Protein AF-A0A7J8GLW0-F1 (afdb_monomer)

pLDDT: mean 81.18, std 23.5, range [26.77, 98.81]

Secondary structure (DSSP, 8-state):
---PPPP---PPP-----HHHHHHHHHHHHHHHHHHHHIIIII-SPP-S--TTPPPTTEE--TT-SS-EEPBPHHHHHHTEEEEEEEEE-SSEEEEEEEETTEEEEEEEES-GGGHHHHHHHHHHHHHT-STTBPPEEEEETTTTEEEEE--TT-BGGGHHHHHHSGGGGGG-SHHHHHHHHHHHHHHHHHHHTBTTBEE-----SSHHHHHHTEEE-TTS-EEE---S--PEEBTTTTB-----SSPB-SSSS-GGGBTT--SS----PPPPPP-------------------------PPP-

Organism: Molossus molossus (NCBI:txid27622)

Sequence (304 aa):
MEKKPLDGRKGPPRREVPPVVGLLLAMALMNALLYLCLDRLFISTPRSSLDPRHCPYGYFRVGQMNNCSAWLSCEELRTDVRPLKRVGEGAVKRVFLSEWKERKVALSRLTSLEMKEDFLHGLQMLKSLQGKHVVTLLGFCEEDNTILTEYHPLGSLSNLEETFNLSKYQNVNTWQQRLQLAMDYVGIINYLHHSPLGTLVMCDSSDLPKTLSQYLLTSNFSIVVNDLDALPLVNHSSGMFVKCGHRELHGDFVAPEQLWPYGKGHIEWLPPARPNQGQGQTATETRALSGNRTRVSLDYRPTL

Nearest PDB structures (foldseek):
  5gz8-assembly1_A  TM=9.709E-01  e=5.671E-31  Mus musculus
  5gza-assembly1_A  TM=9.571E-01  e=1.640E-28  Danio rerio
  5jgd-assembly1_A  TM=8.561E-01  e=3.056E-09  Homo sapiens
  4l53-assembly1_A  TM=8.685E-01  e=4.893E-08  Homo sapiens
  5jgb-assembly1_A  TM=8.597E-01  e=1.009E-07  Homo sapiens

Solvent-accessible surface area (backbone atoms only — not comparable to full-atom values): 18716 Å² total; per-residue (Å²): 133,87,80,87,84,82,85,80,82,79,72,80,81,81,80,78,74,57,70,66,59,57,52,52,49,50,52,52,49,51,50,50,50,48,52,51,49,48,40,62,74,64,62,67,58,88,80,81,69,87,60,89,82,66,52,60,92,70,34,27,69,64,90,93,50,91,60,66,41,66,47,38,45,54,66,51,51,69,74,53,45,46,79,73,46,80,77,49,75,58,86,44,36,38,30,21,40,21,35,42,92,93,35,68,26,29,39,34,31,63,62,47,81,88,37,43,65,42,48,52,45,16,51,52,45,52,66,74,53,63,50,92,43,30,55,54,59,44,26,47,23,80,92,77,39,34,40,32,29,66,51,46,89,62,34,39,43,68,41,48,67,65,50,36,67,36,80,93,34,43,89,60,62,40,72,66,50,55,50,49,38,53,49,36,50,53,49,35,54,55,43,37,48,65,29,98,90,40,29,36,45,83,46,69,43,68,41,70,70,51,38,29,58,31,25,32,28,38,92,83,70,44,48,26,42,66,66,44,47,48,54,57,66,45,36,78,92,78,70,40,74,82,74,68,72,95,63,86,45,74,76,87,73,42,61,75,80,64,30,68,88,54,72,101,62,95,72,84,79,77,72,82,82,71,83,81,78,87,74,91,80,84,90,80,90,78,83,89,81,90,76,88,82,80,85,78,84,81,86,81,79,85,81,131

InterPro domains:
  IPR001245 Serine-threonine/tyrosine-protein kinase, catalytic domain [PF07714] (85-193)
  IPR011009 Protein kinase-like domain superfamily [SSF56112] (68-195)
  IPR039318 Protein O-mannose kinase [PTHR22618] (12-266)

Structure (mmCIF, N/CA/C/O backbone):
data_AF-A0A7J8GLW0-F1
#
_entry.id   AF-A0A7J8GLW0-F1
#
loop_
_atom_site.group_PDB
_atom_site.id
_atom_site.type_symbol
_atom_site.label_atom_id
_atom_site.label_alt_id
_atom_site.label_comp_id
_atom_site.label_asym_id
_atom_site.label_entity_id
_atom_site.label_seq_id
_atom_site.pdbx_PDB_ins_code
_atom_site.Cartn_x
_atom_site.Cartn_y
_atom_site.Cartn_z
_atom_site.occupancy
_atom_site.B_iso_or_equiv
_atom_site.auth_seq_id
_atom_site.auth_comp_id
_atom_site.auth_asym_id
_atom_site.auth_atom_id
_atom_site.pdbx_PDB_model_num
ATOM 1 N N . MET A 1 1 ? 87.593 -38.737 -36.905 1.00 40.97 1 MET A N 1
ATOM 2 C CA . MET A 1 1 ? 87.176 -37.632 -36.014 1.00 40.97 1 MET A CA 1
ATOM 3 C C . MET A 1 1 ? 86.143 -36.818 -36.772 1.00 40.97 1 MET A C 1
ATOM 5 O O . MET A 1 1 ? 86.440 -36.398 -37.877 1.00 40.97 1 MET A O 1
ATOM 9 N N . GLU A 1 2 ? 84.861 -36.954 -36.418 1.00 46.50 2 GLU A N 1
ATOM 10 C CA . GLU A 1 2 ? 84.137 -36.044 -35.492 1.00 46.50 2 GLU A CA 1
ATOM 11 C C . GLU A 1 2 ? 83.867 -34.680 -36.153 1.00 46.50 2 GLU A C 1
ATOM 13 O O . GLU A 1 2 ? 84.790 -34.079 -36.673 1.00 46.50 2 GLU A O 1
ATOM 18 N N . LYS A 1 3 ? 82.663 -34.098 -36.189 1.00 43.53 3 LYS A N 1
ATOM 19 C CA . LYS A 1 3 ? 81.414 -34.265 -35.423 1.00 43.53 3 LYS A CA 1
ATOM 20 C C . LYS A 1 3 ? 80.250 -33.721 -36.279 1.00 43.53 3 LYS A C 1
ATOM 22 O O . LYS A 1 3 ? 80.407 -32.704 -36.946 1.00 43.53 3 LYS A O 1
ATOM 27 N N . LYS A 1 4 ? 79.074 -34.361 -36.219 1.00 53.09 4 LYS A N 1
ATOM 28 C CA . LYS A 1 4 ? 77.787 -33.789 -36.675 1.00 53.09 4 LYS A CA 1
ATOM 29 C C . LYS A 1 4 ? 77.352 -32.651 -35.734 1.00 53.09 4 LYS A C 1
ATOM 31 O O . LYS A 1 4 ? 77.439 -32.860 -34.524 1.00 53.09 4 LYS A O 1
ATOM 36 N N . PRO A 1 5 ? 76.769 -31.540 -36.222 1.00 52.84 5 PRO A N 1
ATOM 37 C CA . PRO A 1 5 ? 75.928 -30.679 -35.401 1.00 52.84 5 PRO A CA 1
ATOM 38 C C . PRO A 1 5 ? 74.466 -31.145 -35.444 1.00 52.84 5 PRO A C 1
ATOM 40 O O . PRO A 1 5 ? 73.960 -31.574 -36.481 1.00 52.84 5 PRO A O 1
ATOM 43 N N . LEU A 1 6 ? 73.829 -31.080 -34.275 1.00 51.72 6 LEU A N 1
ATOM 44 C CA . LEU A 1 6 ? 72.456 -31.480 -33.995 1.00 51.72 6 LEU A CA 1
ATOM 45 C C . LEU A 1 6 ? 71.421 -30.637 -34.750 1.00 51.72 6 LEU A C 1
ATOM 47 O O . LEU A 1 6 ? 71.508 -29.413 -34.813 1.00 51.72 6 LEU A O 1
ATOM 51 N N . ASP A 1 7 ? 70.395 -31.342 -35.213 1.00 48.66 7 ASP A N 1
ATOM 52 C CA . ASP A 1 7 ? 69.157 -30.821 -35.772 1.00 48.66 7 ASP A CA 1
ATOM 53 C C . ASP A 1 7 ? 68.334 -30.103 -34.683 1.00 48.66 7 ASP A C 1
ATOM 55 O O . ASP A 1 7 ? 67.931 -30.690 -33.673 1.00 48.66 7 ASP A O 1
ATOM 59 N N . GLY A 1 8 ? 68.142 -28.795 -34.859 1.00 47.19 8 GLY A N 1
ATOM 60 C CA . GLY A 1 8 ? 67.400 -27.931 -33.950 1.00 47.19 8 GLY A CA 1
ATOM 61 C C . GLY A 1 8 ? 65.900 -28.034 -34.204 1.00 47.19 8 GLY A C 1
ATOM 62 O O . GLY A 1 8 ? 65.360 -27.376 -35.091 1.00 47.19 8 GLY A O 1
ATOM 63 N N . ARG A 1 9 ? 65.211 -28.832 -33.385 1.00 51.59 9 ARG A N 1
ATOM 64 C CA . ARG A 1 9 ? 63.750 -28.986 -33.377 1.00 51.59 9 ARG A CA 1
ATOM 65 C C . ARG A 1 9 ? 63.072 -27.637 -33.063 1.00 51.59 9 ARG A C 1
ATOM 67 O O . ARG A 1 9 ? 62.925 -27.270 -31.899 1.00 51.59 9 ARG A O 1
ATOM 74 N N . LYS A 1 10 ? 62.650 -26.885 -34.087 1.00 54.34 10 LYS A N 1
ATOM 75 C CA . LYS A 1 10 ? 61.767 -25.716 -33.918 1.00 54.34 10 LYS A CA 1
ATOM 76 C C . LYS A 1 10 ? 60.388 -26.206 -33.466 1.00 54.34 10 LYS A C 1
ATOM 78 O O . LYS A 1 10 ? 59.703 -26.908 -34.206 1.00 54.34 10 LYS A O 1
ATOM 83 N N . GLY A 1 11 ? 60.010 -25.867 -32.233 1.00 61.41 11 GLY A N 1
ATOM 84 C CA . GLY A 1 11 ? 58.660 -26.086 -31.711 1.00 61.41 11 GLY A CA 1
ATOM 85 C C . GLY A 1 11 ? 57.599 -25.318 -32.516 1.00 61.41 11 GLY A C 1
ATOM 86 O O . GLY A 1 11 ? 57.944 -24.397 -33.261 1.00 61.41 11 GLY A O 1
ATOM 87 N N . PRO A 1 12 ? 56.313 -25.694 -32.397 1.00 56.38 12 PRO A N 1
ATOM 88 C CA . PRO A 1 12 ? 55.241 -25.097 -33.187 1.00 56.38 12 PRO A CA 1
ATOM 89 C C . PRO A 1 12 ? 55.100 -23.594 -32.884 1.00 56.38 12 PRO A C 1
ATOM 91 O O . PRO A 1 12 ? 55.378 -23.168 -31.758 1.00 56.38 12 PRO A O 1
ATOM 94 N N . PRO A 1 13 ? 54.671 -22.778 -33.865 1.00 56.28 13 PRO A N 1
ATOM 95 C CA . PRO A 1 13 ? 54.566 -21.336 -33.692 1.00 56.28 13 PRO A CA 1
ATOM 96 C C . PRO A 1 13 ? 53.557 -21.015 -32.585 1.00 56.28 13 PRO A C 1
ATOM 98 O O . PRO A 1 13 ? 52.415 -21.481 -32.613 1.00 56.28 13 PRO A O 1
ATOM 101 N N . ARG A 1 14 ? 53.981 -20.213 -31.598 1.00 60.31 14 ARG A N 1
ATOM 102 C CA . ARG A 1 14 ? 53.080 -19.636 -30.594 1.00 60.31 14 ARG A CA 1
ATOM 103 C C . ARG A 1 14 ? 52.036 -18.807 -31.338 1.00 60.31 14 ARG A C 1
ATOM 105 O O . ARG A 1 14 ? 52.361 -17.797 -31.950 1.00 60.31 14 ARG A O 1
ATOM 112 N N . ARG A 1 15 ? 50.786 -19.262 -31.305 1.00 62.94 15 ARG A N 1
ATOM 113 C CA . ARG A 1 15 ? 49.636 -18.516 -31.815 1.00 62.94 15 ARG A CA 1
ATOM 114 C C . ARG A 1 15 ? 49.430 -17.330 -30.872 1.00 62.94 15 ARG A C 1
ATOM 116 O O . ARG A 1 15 ? 48.889 -17.500 -29.783 1.00 62.94 15 ARG A O 1
ATOM 123 N N . GLU A 1 16 ? 49.955 -16.166 -31.238 1.00 68.56 16 GLU A N 1
ATOM 124 C CA . GLU A 1 16 ? 49.753 -14.946 -30.460 1.00 68.56 16 GLU A CA 1
ATOM 125 C C . GLU A 1 16 ? 48.282 -14.549 -30.562 1.00 68.56 16 GLU A C 1
ATOM 127 O O . GLU A 1 16 ? 47.755 -14.269 -31.639 1.00 68.56 16 GLU A O 1
ATOM 132 N N . VAL A 1 17 ? 47.588 -14.625 -29.431 1.00 71.56 17 VAL A N 1
ATOM 133 C CA . VAL A 1 17 ? 46.197 -14.198 -29.329 1.00 71.56 17 VAL A CA 1
ATOM 134 C C . VAL A 1 17 ? 46.186 -12.673 -29.453 1.00 71.56 17 VAL A C 1
ATOM 136 O O . VAL A 1 17 ? 46.919 -12.017 -28.711 1.00 71.56 17 VAL A O 1
ATOM 139 N N . PRO A 1 18 ? 45.378 -12.089 -30.357 1.00 81.31 18 PRO A N 1
ATOM 140 C CA . PRO A 1 18 ? 45.299 -10.643 -30.488 1.00 81.31 18 PRO A CA 1
ATOM 141 C C . PRO A 1 18 ? 44.971 -9.994 -29.132 1.00 81.31 18 PRO A C 1
ATOM 143 O O . PRO A 1 18 ? 44.056 -10.470 -28.453 1.00 81.31 18 PRO A O 1
ATOM 146 N N . PRO A 1 19 ? 45.643 -8.894 -28.741 1.00 80.94 19 PRO A N 1
ATOM 147 C CA . PRO A 1 19 ? 45.440 -8.241 -27.441 1.00 80.94 19 PRO A CA 1
ATOM 148 C C . PRO A 1 19 ? 43.970 -7.911 -27.137 1.00 80.94 19 PRO A C 1
ATOM 150 O O . PRO A 1 19 ? 43.521 -8.009 -25.997 1.00 80.94 19 PRO A O 1
ATOM 153 N N . VAL A 1 20 ? 43.197 -7.599 -28.182 1.00 86.81 20 VAL A N 1
ATOM 154 C CA . VAL A 1 20 ? 41.756 -7.313 -28.110 1.00 86.81 20 VAL A CA 1
ATOM 155 C C . VAL A 1 20 ? 40.951 -8.513 -27.602 1.00 86.81 20 VAL A C 1
ATOM 157 O O . VAL A 1 20 ? 40.032 -8.340 -26.808 1.00 86.81 20 VAL A O 1
ATOM 160 N N . VAL A 1 21 ? 41.306 -9.738 -28.000 1.00 87.06 21 VAL A N 1
ATOM 161 C CA . VAL A 1 21 ? 40.603 -10.957 -27.568 1.00 87.06 21 VAL A CA 1
ATOM 162 C C . VAL A 1 21 ? 40.826 -11.205 -26.076 1.00 87.06 21 VAL A C 1
ATOM 164 O O . VAL A 1 21 ? 39.885 -11.562 -25.372 1.00 87.06 21 VAL A O 1
ATOM 167 N N . GLY A 1 22 ? 42.039 -10.946 -25.574 1.00 86.19 22 GLY A N 1
ATOM 168 C CA . GLY A 1 22 ? 42.331 -11.007 -24.139 1.00 86.19 22 GLY A CA 1
ATOM 169 C C . GLY A 1 22 ? 41.532 -9.980 -23.332 1.00 86.19 22 GLY A C 1
ATOM 170 O O . GLY A 1 22 ? 41.008 -10.304 -22.269 1.00 86.19 22 GLY A O 1
ATOM 171 N N . LEU A 1 23 ? 41.376 -8.765 -23.865 1.00 89.94 23 LEU A N 1
ATOM 172 C CA . LEU A 1 23 ? 40.640 -7.679 -23.213 1.00 89.94 23 LEU A CA 1
ATOM 173 C C . LEU A 1 23 ? 39.124 -7.946 -23.177 1.00 89.94 23 LEU A C 1
ATOM 175 O O . LEU A 1 23 ? 38.486 -7.745 -22.145 1.00 89.94 23 LEU A O 1
ATOM 179 N N . LEU A 1 24 ? 38.560 -8.480 -24.265 1.00 92.19 24 LEU A N 1
ATOM 180 C CA . LEU A 1 24 ? 37.162 -8.925 -24.323 1.00 92.19 24 LEU A CA 1
ATOM 181 C C . LEU A 1 24 ? 36.890 -10.089 -23.359 1.00 92.19 24 LEU A C 1
ATOM 183 O O . LEU A 1 24 ? 35.885 -10.070 -22.653 1.00 92.19 24 LEU A O 1
ATOM 187 N N . LEU A 1 25 ? 37.797 -11.069 -23.281 1.00 92.88 25 LEU A N 1
ATOM 188 C CA . LEU A 1 25 ? 37.711 -12.170 -22.314 1.00 92.88 25 LEU A CA 1
ATOM 189 C C . LEU A 1 25 ? 37.772 -11.665 -20.872 1.00 92.88 25 LEU A C 1
ATOM 191 O O . LEU A 1 25 ? 36.969 -12.094 -20.050 1.00 92.88 25 LEU A O 1
ATOM 195 N N . ALA A 1 26 ? 38.673 -10.730 -20.565 1.00 92.62 26 ALA A N 1
ATOM 196 C CA . ALA A 1 26 ? 38.760 -10.129 -19.239 1.00 92.62 26 ALA A CA 1
ATOM 197 C C . ALA A 1 26 ? 37.467 -9.385 -18.869 1.00 92.62 26 ALA A C 1
ATOM 199 O O . ALA A 1 26 ? 36.948 -9.585 -17.774 1.00 92.62 26 ALA A O 1
ATOM 200 N N . MET A 1 27 ? 36.893 -8.596 -19.785 1.00 93.38 27 MET A N 1
ATOM 201 C CA . MET A 1 27 ? 35.597 -7.941 -19.557 1.00 93.38 27 MET A CA 1
ATOM 202 C C . MET A 1 27 ? 34.461 -8.950 -19.372 1.00 93.38 27 MET A C 1
ATOM 204 O O . MET A 1 27 ? 33.645 -8.785 -18.469 1.00 93.38 27 MET A O 1
ATOM 208 N N . ALA A 1 28 ? 34.414 -10.015 -20.175 1.00 94.25 28 ALA A N 1
ATOM 209 C CA . ALA A 1 28 ? 33.413 -11.068 -20.034 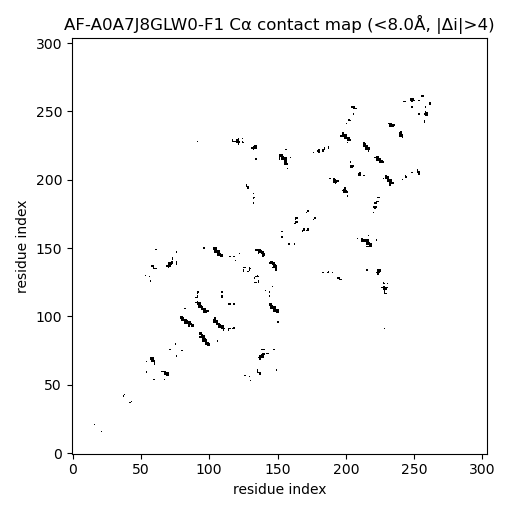1.00 94.25 28 ALA A CA 1
ATOM 210 C C . ALA A 1 28 ? 33.538 -11.801 -18.689 1.00 94.25 28 ALA A C 1
ATOM 212 O O . ALA A 1 28 ? 32.528 -12.047 -18.036 1.00 94.25 28 ALA A O 1
ATOM 213 N N . LEU A 1 29 ? 34.763 -12.093 -18.240 1.00 94.94 29 LEU A N 1
ATOM 214 C CA . LEU A 1 29 ? 35.028 -12.720 -16.943 1.00 94.94 29 LEU A CA 1
ATOM 215 C C . LEU A 1 29 ? 34.686 -11.793 -15.777 1.00 94.94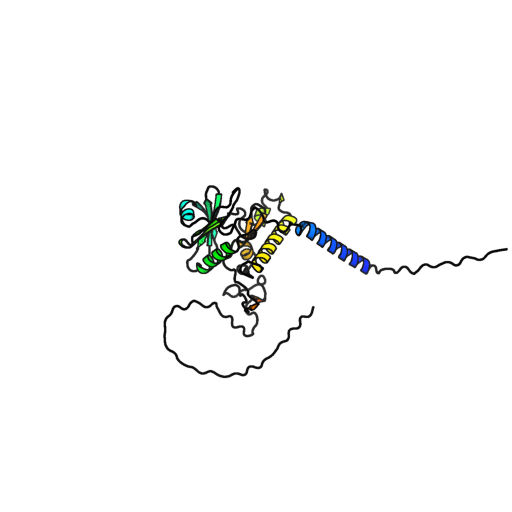 29 LEU A C 1
ATOM 217 O O . LEU A 1 29 ? 34.094 -12.251 -14.807 1.00 94.94 29 LEU A O 1
ATOM 221 N N . MET A 1 30 ? 35.002 -10.500 -15.875 1.00 93.81 30 MET A N 1
ATOM 222 C CA . MET A 1 30 ? 34.620 -9.509 -14.867 1.00 93.81 30 MET A CA 1
ATOM 223 C C . MET A 1 30 ? 33.103 -9.341 -14.790 1.00 93.81 30 MET A C 1
ATOM 225 O O . MET A 1 30 ? 32.562 -9.305 -13.691 1.00 93.81 30 MET A O 1
ATOM 229 N N . ASN A 1 31 ? 32.405 -9.317 -15.929 1.00 88.69 31 ASN A N 1
ATOM 230 C CA . ASN A 1 31 ? 30.944 -9.316 -15.959 1.00 88.69 31 ASN A CA 1
ATOM 231 C C . ASN A 1 31 ? 30.373 -10.616 -15.388 1.00 88.69 31 ASN A C 1
ATOM 233 O O . ASN A 1 31 ? 29.460 -10.557 -14.578 1.00 88.69 31 ASN A O 1
ATOM 237 N N . ALA A 1 32 ? 30.918 -11.783 -15.737 1.00 92.31 32 ALA A N 1
ATOM 238 C CA . ALA A 1 32 ? 30.477 -13.063 -15.185 1.00 92.31 32 ALA A CA 1
ATOM 239 C C . ALA A 1 32 ? 30.710 -13.143 -13.668 1.00 92.31 32 ALA A C 1
ATOM 241 O O . ALA A 1 32 ? 29.826 -13.575 -12.938 1.00 92.31 32 ALA A O 1
ATOM 242 N N . LEU A 1 33 ? 31.862 -12.679 -13.178 1.00 91.12 33 LEU A N 1
ATOM 243 C CA . LEU A 1 33 ? 32.152 -12.562 -11.749 1.00 91.12 33 LEU A CA 1
ATOM 244 C C . LEU A 1 33 ? 31.210 -11.573 -11.069 1.00 91.12 33 LEU A C 1
ATOM 246 O O . LEU A 1 33 ? 30.718 -11.872 -9.988 1.00 91.12 33 LEU A O 1
ATOM 250 N N . LEU A 1 34 ? 30.917 -10.435 -11.702 1.00 87.00 34 LEU A N 1
ATOM 251 C CA . LEU A 1 34 ? 29.926 -9.488 -11.210 1.00 87.00 34 LEU A CA 1
ATOM 252 C C . LEU A 1 34 ? 28.551 -10.156 -11.128 1.00 87.00 34 LEU A C 1
ATOM 254 O O . LEU A 1 34 ? 27.957 -10.126 -10.062 1.00 87.00 34 LEU A O 1
ATOM 258 N N . TYR A 1 35 ? 28.083 -10.834 -12.178 1.00 84.06 35 TYR A N 1
ATOM 259 C CA . TYR A 1 35 ? 26.823 -11.583 -12.168 1.00 84.06 35 TYR A CA 1
ATOM 260 C C . TYR A 1 35 ? 26.793 -12.654 -11.081 1.00 84.06 35 TYR A C 1
ATOM 262 O O . TYR A 1 35 ? 25.801 -12.751 -10.375 1.00 84.06 35 TYR A O 1
ATOM 270 N N . LEU A 1 36 ? 27.869 -13.421 -10.899 1.00 82.94 36 LEU A N 1
ATOM 271 C CA . LEU A 1 36 ? 27.956 -14.445 -9.857 1.00 82.94 36 LEU A CA 1
ATOM 272 C C . LEU A 1 36 ? 27.997 -13.838 -8.451 1.00 82.94 36 LEU A C 1
ATOM 274 O O . LEU A 1 36 ? 27.384 -14.382 -7.539 1.00 82.94 36 LEU A O 1
ATOM 278 N N . CYS A 1 37 ? 28.684 -12.711 -8.260 1.00 80.88 37 CYS A N 1
ATOM 279 C CA . CYS A 1 37 ? 28.667 -11.964 -7.005 1.00 80.88 37 CYS A CA 1
ATOM 280 C C . CYS A 1 37 ? 27.277 -11.394 -6.731 1.00 80.88 37 CYS A C 1
ATOM 282 O O . CYS A 1 37 ? 26.795 -11.506 -5.610 1.00 80.88 37 CYS A O 1
ATOM 284 N N . LEU A 1 38 ? 26.618 -10.828 -7.744 1.00 75.31 38 LEU A N 1
ATOM 285 C CA . LEU A 1 38 ? 25.255 -10.332 -7.625 1.00 75.31 38 LEU A CA 1
ATOM 286 C C . LEU A 1 38 ? 24.285 -11.489 -7.312 1.00 75.31 38 LEU A C 1
ATOM 288 O O . LEU A 1 38 ? 23.480 -11.388 -6.398 1.00 75.31 38 LEU A O 1
ATOM 292 N N . ASP A 1 39 ? 24.405 -12.629 -7.984 1.00 70.50 39 ASP A N 1
ATOM 293 C CA . ASP A 1 39 ? 23.580 -13.821 -7.760 1.00 70.50 39 ASP A CA 1
ATOM 294 C C . ASP A 1 39 ? 23.794 -14.425 -6.357 1.00 70.50 39 ASP A C 1
ATOM 296 O O . ASP A 1 39 ? 22.845 -14.710 -5.623 1.00 70.50 39 ASP A O 1
ATOM 300 N N . ARG A 1 40 ? 25.048 -14.532 -5.905 1.00 69.12 40 ARG A N 1
ATOM 301 C CA . ARG A 1 40 ? 25.388 -15.052 -4.571 1.00 69.12 40 ARG A CA 1
ATOM 302 C C . ARG A 1 40 ? 25.030 -14.099 -3.434 1.00 69.12 40 ARG A C 1
ATOM 304 O O . ARG A 1 40 ? 24.646 -14.577 -2.371 1.00 69.12 40 ARG A O 1
ATOM 311 N N . LEU A 1 41 ? 25.166 -12.788 -3.631 1.00 63.47 41 LEU A N 1
ATOM 312 C CA . LEU A 1 41 ? 24.839 -11.787 -2.612 1.00 63.47 41 LEU A CA 1
ATOM 313 C C . LEU A 1 41 ? 23.343 -11.450 -2.580 1.00 63.47 41 LEU A C 1
ATOM 315 O O . LEU A 1 41 ? 22.840 -11.120 -1.510 1.00 63.47 41 LEU A O 1
ATOM 319 N N . PHE A 1 42 ? 22.636 -11.541 -3.713 1.00 57.34 42 PHE A N 1
ATOM 320 C CA . PHE A 1 42 ? 21.262 -11.037 -3.837 1.00 57.34 42 PHE A CA 1
ATOM 321 C C . PHE A 1 42 ? 20.214 -12.100 -4.206 1.00 57.34 42 PHE A C 1
ATOM 323 O O . PHE A 1 42 ? 19.101 -12.039 -3.693 1.00 57.34 42 PHE A O 1
ATOM 330 N N . ILE A 1 43 ? 20.534 -13.100 -5.039 1.00 55.50 43 ILE A N 1
ATOM 331 C CA . ILE A 1 43 ? 19.566 -14.134 -5.480 1.00 55.50 43 ILE A CA 1
ATOM 332 C C . ILE A 1 43 ? 19.519 -15.319 -4.499 1.00 55.50 43 ILE A C 1
ATOM 334 O O . ILE A 1 43 ? 18.517 -16.029 -4.413 1.00 55.50 43 ILE A O 1
ATOM 338 N N . SER A 1 44 ? 20.542 -15.482 -3.654 1.00 44.62 44 SER A N 1
ATOM 339 C CA . SER A 1 44 ? 20.541 -16.446 -2.544 1.00 44.62 44 SER A CA 1
ATOM 340 C C . SER A 1 44 ? 19.739 -15.955 -1.327 1.00 44.62 44 SER A C 1
ATOM 342 O O . SER A 1 44 ? 20.223 -15.982 -0.199 1.00 44.62 44 SER A O 1
ATOM 344 N N . THR A 1 45 ? 18.484 -15.544 -1.518 1.00 43.97 45 THR A N 1
ATOM 345 C CA . THR A 1 45 ? 17.483 -15.717 -0.454 1.00 43.97 45 THR A CA 1
ATOM 346 C C . THR A 1 45 ? 16.878 -17.108 -0.645 1.00 43.97 45 THR A C 1
ATOM 348 O O . THR A 1 45 ? 16.374 -17.394 -1.732 1.00 43.97 45 THR A O 1
ATOM 351 N N . PRO A 1 46 ? 16.932 -18.017 0.344 1.00 41.88 46 PRO A N 1
ATOM 352 C CA . PRO A 1 46 ? 16.403 -19.362 0.165 1.00 41.88 46 PRO A CA 1
ATOM 353 C C . PRO A 1 46 ? 14.914 -19.286 -0.191 1.00 41.88 46 PRO A C 1
ATOM 355 O O . PRO A 1 46 ? 14.099 -18.753 0.565 1.00 41.88 46 PRO A O 1
ATOM 358 N N . ARG A 1 47 ? 14.560 -19.815 -1.366 1.00 41.19 47 ARG A N 1
ATOM 359 C CA . ARG A 1 47 ? 13.170 -20.023 -1.767 1.00 41.19 47 ARG A CA 1
ATOM 360 C C . ARG A 1 47 ? 12.675 -21.319 -1.121 1.00 41.19 47 ARG A C 1
ATOM 362 O O . ARG A 1 47 ? 13.324 -22.355 -1.219 1.00 41.19 47 ARG A O 1
ATOM 369 N N . SER A 1 48 ? 11.509 -21.195 -0.488 1.00 44.88 48 SER A N 1
ATOM 370 C CA . SER A 1 48 ? 10.592 -22.239 -0.011 1.00 44.88 48 SER A CA 1
ATOM 371 C C . SER A 1 48 ? 11.084 -23.196 1.083 1.00 44.88 48 SER A C 1
ATOM 373 O O . SER A 1 48 ? 11.372 -24.362 0.835 1.00 44.88 48 SER A O 1
ATOM 375 N N . SER A 1 49 ? 10.983 -22.747 2.329 1.00 37.25 49 SER A N 1
ATOM 376 C CA . SER A 1 49 ? 10.174 -23.475 3.315 1.00 37.25 49 SER A CA 1
ATOM 377 C C . SER A 1 49 ? 8.864 -22.694 3.487 1.00 37.25 49 SER A C 1
ATOM 379 O O . SER A 1 49 ? 8.859 -21.484 3.253 1.00 37.25 49 SER A O 1
ATOM 381 N N . LEU A 1 50 ? 7.736 -23.34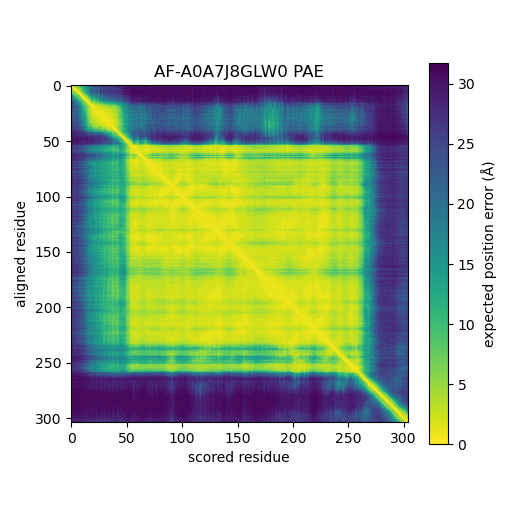2 3.815 1.00 45.97 50 LEU A N 1
ATOM 382 C CA . LEU A 1 50 ? 6.545 -22.613 4.276 1.00 45.97 50 LEU A CA 1
ATOM 383 C C . LEU A 1 50 ? 7.005 -21.641 5.371 1.00 45.97 50 LEU A C 1
ATOM 385 O O . LEU A 1 50 ? 7.469 -22.104 6.411 1.00 45.97 50 LEU A O 1
ATOM 389 N N . ASP A 1 51 ? 6.939 -20.329 5.123 1.00 49.03 51 ASP A N 1
ATOM 390 C CA . ASP A 1 51 ? 7.325 -19.331 6.119 1.00 49.03 51 ASP A CA 1
ATOM 391 C C . ASP A 1 51 ? 6.359 -19.479 7.305 1.00 49.03 51 ASP A C 1
ATOM 393 O O . ASP A 1 51 ? 5.169 -19.191 7.139 1.00 49.03 51 ASP A O 1
ATOM 397 N N . PRO A 1 52 ? 6.819 -19.902 8.499 1.00 52.44 52 PRO A N 1
ATOM 398 C CA . PRO A 1 52 ? 5.966 -20.063 9.681 1.00 52.44 52 PRO A CA 1
ATOM 399 C C . PRO A 1 52 ? 5.286 -18.754 10.108 1.00 52.44 52 PRO A C 1
ATOM 401 O O . PRO A 1 52 ? 4.456 -18.735 11.014 1.00 52.44 52 PRO A O 1
ATOM 404 N N . ARG A 1 53 ? 5.666 -17.635 9.480 1.00 60.41 53 ARG A N 1
ATOM 405 C CA . ARG A 1 53 ? 5.119 -16.301 9.696 1.00 60.41 53 ARG A CA 1
ATOM 406 C C . ARG A 1 53 ? 3.847 -15.997 8.911 1.00 60.41 53 ARG A C 1
ATOM 408 O O . ARG A 1 53 ? 3.242 -14.971 9.231 1.00 60.41 53 ARG A O 1
ATOM 415 N N . HIS A 1 54 ? 3.454 -16.821 7.936 1.00 78.81 54 HIS A N 1
ATOM 416 C CA . HIS A 1 54 ? 2.243 -16.604 7.138 1.00 78.81 54 HIS A CA 1
ATOM 417 C C . HIS A 1 54 ? 0.986 -17.075 7.872 1.00 78.81 54 HIS A C 1
ATOM 419 O O . HIS A 1 54 ? 0.902 -18.218 8.316 1.00 78.81 54 HIS A O 1
ATOM 425 N N . CYS A 1 55 ? -0.006 -16.194 7.967 1.00 90.25 55 CYS A N 1
ATOM 426 C CA . CYS A 1 55 ? -1.327 -16.556 8.462 1.00 90.25 55 CYS A CA 1
ATOM 427 C C . CYS A 1 55 ? -2.187 -17.159 7.343 1.00 90.25 55 CYS A C 1
ATOM 429 O O . CYS A 1 55 ? -1.996 -16.809 6.175 1.00 90.25 55 CYS A O 1
ATOM 431 N N . PRO A 1 56 ? -3.131 -18.058 7.677 1.00 93.44 56 PRO A N 1
ATOM 432 C CA . PRO A 1 56 ? -4.112 -18.534 6.710 1.00 93.44 56 PRO A CA 1
ATOM 433 C C . PRO A 1 56 ? -4.996 -17.380 6.216 1.00 93.44 56 PRO A C 1
ATOM 435 O O . PRO A 1 56 ? -5.114 -16.343 6.870 1.00 93.44 56 PRO A O 1
ATOM 438 N N . TYR A 1 57 ? -5.645 -17.573 5.065 1.00 94.38 57 TYR A N 1
ATOM 439 C CA . TYR A 1 57 ? -6.600 -16.603 4.527 1.00 94.38 57 TYR A CA 1
ATOM 440 C C . TYR A 1 57 ? -7.670 -16.253 5.570 1.00 94.38 57 TYR A C 1
ATOM 442 O O . TYR A 1 57 ? -8.206 -17.142 6.232 1.00 94.38 57 TYR A O 1
ATOM 450 N N . GLY A 1 58 ? -7.985 -14.965 5.712 1.00 96.44 58 GLY A N 1
ATOM 451 C CA . GLY A 1 58 ? -8.919 -14.486 6.732 1.00 96.44 58 GLY A CA 1
ATOM 452 C C . GLY A 1 58 ? -8.288 -14.217 8.098 1.00 96.44 58 GLY A C 1
ATOM 453 O O . GLY A 1 58 ? -9.005 -13.845 9.023 1.00 96.44 58 GLY A O 1
ATOM 454 N N . TYR A 1 59 ? -6.972 -14.403 8.242 1.00 96.88 59 TYR A N 1
ATOM 455 C CA . TYR A 1 59 ? -6.244 -14.180 9.486 1.00 96.88 59 TYR A CA 1
ATOM 456 C C . TYR A 1 59 ? -5.031 -13.272 9.274 1.00 96.88 59 TYR A C 1
ATOM 458 O O . TYR A 1 59 ? -4.463 -13.191 8.187 1.00 96.88 59 TYR A O 1
ATOM 466 N N . PHE A 1 60 ? -4.591 -12.627 10.349 1.00 95.75 60 PHE A N 1
ATOM 467 C CA . PHE A 1 60 ? -3.452 -11.723 10.360 1.00 95.75 60 PHE A CA 1
ATOM 468 C C . PHE A 1 60 ? -2.595 -11.897 11.610 1.00 95.75 60 PHE A C 1
ATOM 470 O O . PHE A 1 60 ? -3.033 -12.417 12.638 1.00 95.75 60 PHE A O 1
ATOM 477 N N . ARG A 1 61 ? -1.359 -11.409 11.534 1.00 92.94 61 ARG A N 1
ATOM 478 C CA . ARG A 1 61 ? -0.438 -11.314 12.666 1.00 92.94 61 ARG A CA 1
ATOM 479 C C . ARG A 1 61 ? 0.442 -10.093 12.453 1.00 92.94 61 ARG A C 1
ATOM 481 O O . ARG A 1 61 ? 1.121 -10.009 11.438 1.00 92.94 61 ARG A O 1
ATOM 488 N N . VAL A 1 62 ? 0.432 -9.166 13.407 1.00 90.62 62 VAL A N 1
ATOM 489 C CA . VAL A 1 62 ? 1.184 -7.903 13.318 1.00 90.62 62 VAL A CA 1
ATOM 490 C C . VAL A 1 62 ? 2.041 -7.664 14.555 1.00 90.62 62 VAL A C 1
ATOM 492 O O . VAL A 1 62 ? 1.680 -8.040 15.676 1.00 90.62 62 VAL A O 1
ATOM 495 N N . GLY A 1 63 ? 3.190 -7.014 14.367 1.00 83.31 63 GLY A N 1
ATOM 496 C CA . GLY A 1 63 ? 4.151 -6.745 15.439 1.00 83.31 63 GLY A CA 1
ATOM 497 C C . GLY A 1 63 ? 4.528 -8.006 16.231 1.00 83.31 63 GLY A C 1
ATOM 498 O O . GLY A 1 63 ? 4.869 -9.038 15.661 1.00 83.31 63 GLY A O 1
ATOM 499 N N . GLN A 1 64 ? 4.438 -7.933 17.562 1.00 82.81 64 GLN A N 1
ATOM 500 C CA . GLN A 1 64 ? 4.807 -9.024 18.482 1.00 82.81 64 GLN A CA 1
ATOM 501 C C . GLN A 1 64 ? 3.658 -10.013 18.774 1.00 82.81 64 GLN A C 1
ATOM 503 O O . GLN A 1 64 ? 3.558 -10.548 19.873 1.00 82.81 64 GLN A O 1
ATOM 508 N N . MET A 1 65 ? 2.713 -10.208 17.849 1.00 87.69 65 MET A N 1
ATOM 509 C CA . MET A 1 65 ? 1.682 -11.242 18.021 1.00 87.69 65 MET A CA 1
ATOM 510 C C . MET A 1 65 ? 2.292 -12.639 17.839 1.00 87.69 65 MET A C 1
ATOM 512 O O . MET A 1 65 ? 2.962 -12.895 16.837 1.00 87.69 65 MET A O 1
ATOM 516 N N . ASN A 1 66 ? 2.022 -13.538 18.791 1.00 86.44 66 ASN A N 1
ATOM 517 C CA . ASN A 1 66 ? 2.506 -14.925 18.756 1.00 86.44 66 ASN A CA 1
ATOM 518 C C . ASN A 1 66 ? 1.644 -15.826 17.863 1.00 86.44 66 ASN A C 1
ATOM 520 O O . ASN A 1 66 ? 2.168 -16.712 17.200 1.00 86.44 66 ASN A O 1
ATOM 524 N N . ASN A 1 67 ? 0.334 -15.571 17.822 1.00 91.31 67 ASN A N 1
ATOM 525 C CA . ASN A 1 67 ? -0.636 -16.336 17.043 1.00 91.31 67 ASN A CA 1
ATOM 526 C C . ASN A 1 67 ? -1.319 -15.439 16.011 1.00 91.31 67 ASN A C 1
ATOM 528 O O . ASN A 1 67 ? -1.405 -14.222 16.193 1.00 91.31 67 ASN A O 1
ATOM 532 N N . CYS A 1 68 ? -1.826 -16.054 14.946 1.00 94.38 68 CYS A N 1
ATOM 533 C CA . CYS A 1 68 ? -2.703 -15.384 13.997 1.00 94.38 68 CYS A CA 1
ATOM 534 C C . CYS A 1 68 ? -4.085 -15.138 14.625 1.00 94.38 68 CYS A C 1
ATOM 536 O O . CYS A 1 68 ? -4.609 -15.990 15.343 1.00 94.38 68 CYS A O 1
ATOM 538 N N . SER A 1 69 ? -4.682 -13.986 14.344 1.00 95.69 69 SER A N 1
ATOM 539 C CA . SER A 1 69 ? -6.057 -13.635 14.720 1.00 95.69 69 SER A CA 1
ATOM 540 C C . SER A 1 69 ? -6.907 -13.486 13.466 1.00 95.69 69 SER A C 1
ATOM 542 O O . SER A 1 69 ? -6.379 -13.097 12.429 1.00 95.69 69 SER A O 1
ATOM 544 N N . ALA A 1 70 ? -8.194 -13.824 13.539 1.00 97.88 70 ALA A N 1
ATOM 545 C CA . ALA A 1 70 ? -9.109 -13.611 12.421 1.00 97.88 70 ALA A CA 1
ATOM 546 C C . ALA A 1 70 ? -9.241 -12.112 12.117 1.00 97.88 70 ALA A C 1
ATOM 548 O O . ALA A 1 70 ? -9.069 -11.291 13.020 1.00 97.88 70 ALA A O 1
ATOM 549 N N . TRP A 1 71 ? -9.536 -11.759 10.865 1.00 98.56 71 TRP A N 1
ATOM 550 C CA . TRP A 1 71 ? -9.839 -10.379 10.498 1.00 98.56 71 TRP A CA 1
ATOM 551 C C . TRP A 1 71 ? -10.993 -9.834 11.338 1.00 98.56 71 TRP A C 1
ATOM 553 O O . TRP A 1 71 ? -12.015 -10.496 11.506 1.00 98.56 71 TRP A O 1
ATOM 563 N N . LEU A 1 72 ? -10.811 -8.616 11.837 1.00 98.50 72 LEU A N 1
ATOM 564 C CA . LEU A 1 72 ? -11.773 -7.941 12.692 1.00 98.50 72 LEU A CA 1
ATOM 565 C C . LEU A 1 72 ? -13.050 -7.607 11.915 1.00 98.50 72 LEU A C 1
ATOM 567 O O . LEU A 1 72 ? -13.002 -7.124 10.777 1.00 98.50 72 LEU A O 1
ATOM 571 N N . SER A 1 73 ? -14.177 -7.847 12.571 1.00 98.19 73 SER A N 1
ATOM 572 C CA . SER A 1 73 ? -15.527 -7.573 12.091 1.00 98.19 73 SER A CA 1
ATOM 573 C C . SER A 1 73 ? -15.917 -6.094 12.214 1.00 98.19 73 SER A C 1
ATOM 575 O O . SER A 1 73 ? -15.247 -5.303 12.879 1.00 98.19 73 SER A O 1
ATOM 577 N N . CYS A 1 74 ? -17.058 -5.718 11.623 1.00 98.44 74 CYS A N 1
ATOM 578 C CA . CYS A 1 74 ? -17.645 -4.383 11.782 1.00 98.44 74 CYS A CA 1
ATOM 579 C C . CYS A 1 74 ? -17.842 -3.983 13.252 1.00 98.44 74 CYS A C 1
ATOM 581 O O . CYS A 1 74 ? -17.598 -2.833 13.606 1.00 98.44 74 CYS A O 1
ATOM 583 N N . GLU A 1 75 ? -18.285 -4.910 14.104 1.00 98.31 75 GLU A N 1
ATOM 584 C CA . GLU A 1 75 ? -18.504 -4.637 15.527 1.00 98.31 75 GLU A CA 1
ATOM 585 C C . GLU A 1 75 ? -17.186 -4.281 16.220 1.00 98.31 75 GLU A C 1
ATOM 587 O O . GLU A 1 75 ? -17.075 -3.201 16.796 1.00 98.31 75 GLU A O 1
ATOM 592 N N . GLU A 1 76 ? -16.154 -5.108 16.047 1.00 98.19 76 GLU A N 1
ATOM 593 C CA . GLU A 1 76 ? -14.823 -4.871 16.619 1.00 98.19 76 GLU A CA 1
ATOM 594 C C . GLU A 1 76 ? -14.182 -3.581 16.084 1.00 98.19 76 GLU A C 1
ATOM 596 O O . GLU A 1 76 ? -13.534 -2.847 16.831 1.00 98.19 76 GLU A O 1
ATOM 601 N N . LEU A 1 77 ? -14.378 -3.255 14.800 1.00 98.44 77 LEU A N 1
ATOM 602 C CA . LEU A 1 77 ? -13.914 -1.989 14.221 1.00 98.44 77 LEU A CA 1
ATOM 603 C C . LEU A 1 77 ? -14.601 -0.773 14.860 1.00 98.44 77 LEU A C 1
ATOM 605 O O . LEU A 1 77 ? -13.967 0.272 15.007 1.00 98.44 77 LEU A O 1
ATOM 609 N N . ARG A 1 78 ? -15.879 -0.888 15.236 1.00 97.94 78 ARG A N 1
ATOM 610 C CA . ARG A 1 78 ? -16.651 0.193 15.870 1.00 97.94 78 ARG A CA 1
ATOM 611 C C . ARG A 1 78 ? -16.315 0.348 17.356 1.00 97.94 78 ARG A C 1
ATOM 613 O O . ARG A 1 78 ? -16.297 1.478 17.843 1.00 97.94 78 ARG A O 1
ATOM 620 N N . THR A 1 79 ? -16.063 -0.751 18.071 1.00 97.69 79 THR A N 1
ATOM 621 C CA . THR A 1 79 ? -15.850 -0.743 19.529 1.00 97.69 79 THR A CA 1
ATOM 622 C C . THR A 1 79 ? -14.387 -0.583 19.929 1.00 97.69 79 THR A C 1
ATOM 624 O O . THR A 1 79 ? -14.086 0.174 20.852 1.00 97.69 79 THR A O 1
ATOM 627 N N . ASP A 1 80 ? -13.473 -1.265 19.236 1.00 97.88 80 ASP A N 1
ATOM 628 C CA . ASP A 1 80 ? -12.104 -1.476 19.720 1.00 97.88 80 ASP A CA 1
ATOM 629 C C . ASP A 1 80 ? -11.066 -0.609 18.995 1.00 97.88 80 ASP A C 1
ATOM 631 O O . ASP A 1 80 ? -9.926 -0.491 19.458 1.00 97.88 80 ASP A O 1
ATOM 635 N N . VAL A 1 81 ? -11.422 -0.021 17.847 1.00 98.44 81 VAL A N 1
ATOM 636 C CA . VAL A 1 81 ? -10.514 0.818 17.054 1.00 98.44 81 VAL A CA 1
ATOM 637 C C . VAL A 1 81 ? -10.779 2.289 17.339 1.00 98.44 81 VAL A C 1
ATOM 639 O O . VAL A 1 81 ? -11.808 2.848 16.965 1.00 98.44 81 VAL A O 1
ATOM 642 N N . ARG A 1 82 ? -9.794 2.960 17.939 1.00 98.12 82 ARG A N 1
ATOM 643 C CA . ARG A 1 82 ? -9.851 4.395 18.231 1.00 98.12 82 ARG A CA 1
ATOM 644 C C . ARG A 1 82 ? -9.061 5.199 17.192 1.00 98.12 82 ARG A C 1
ATOM 646 O O . ARG A 1 82 ? -7.829 5.120 17.195 1.00 98.12 82 ARG A O 1
ATOM 653 N N . PRO A 1 83 ? -9.711 6.017 16.342 1.00 97.69 83 PRO A N 1
ATOM 654 C CA . PRO A 1 83 ? -9.010 6.939 15.454 1.00 97.69 83 PRO A CA 1
ATOM 655 C C . PRO A 1 83 ? -8.242 7.993 16.253 1.00 97.69 83 PRO A C 1
ATOM 657 O O . PRO A 1 83 ? -8.762 8.533 17.227 1.00 97.69 83 PRO A O 1
ATOM 660 N N . LEU A 1 84 ? -7.012 8.298 15.838 1.00 97.88 84 LEU A N 1
ATOM 661 C CA . LEU A 1 84 ? -6.163 9.305 16.479 1.00 97.88 84 LEU A CA 1
ATOM 662 C C . LEU A 1 84 ? -6.016 10.544 15.591 1.00 97.88 84 LEU A C 1
ATOM 664 O O . LEU A 1 84 ? -6.595 11.586 15.879 1.00 97.88 84 LEU A O 1
ATOM 668 N N . LYS A 1 85 ? -5.249 10.444 14.499 1.00 97.75 85 LYS A N 1
ATOM 669 C CA . LYS A 1 85 ? -4.972 11.574 13.596 1.00 97.75 85 LYS A CA 1
ATOM 670 C C . LYS A 1 85 ? -5.049 11.154 12.137 1.00 97.75 85 LYS A C 1
ATOM 672 O O . LYS A 1 85 ? -4.667 10.037 11.798 1.00 97.75 85 LYS A O 1
ATOM 677 N N . ARG A 1 86 ? -5.482 12.061 11.258 1.00 98.06 86 ARG A N 1
ATOM 678 C CA . ARG A 1 86 ? -5.387 11.857 9.805 1.00 98.06 86 ARG A CA 1
ATOM 679 C C . ARG A 1 86 ? -3.911 11.880 9.394 1.00 98.06 86 ARG A C 1
ATOM 681 O O . ARG A 1 86 ? -3.180 12.779 9.804 1.00 98.06 86 ARG A O 1
ATOM 688 N N . VAL A 1 87 ? -3.483 10.884 8.625 1.00 96.94 87 VAL A N 1
ATOM 689 C CA . VAL A 1 87 ? -2.095 10.733 8.144 1.00 96.94 87 VAL A CA 1
ATOM 690 C C . VAL A 1 87 ? -1.981 10.739 6.625 1.00 96.94 87 VAL A C 1
ATOM 692 O O . VAL A 1 87 ? -0.891 10.949 6.111 1.00 96.94 87 VAL A O 1
ATOM 695 N N . GLY A 1 88 ? -3.090 10.550 5.912 1.00 94.31 88 GLY A N 1
ATOM 696 C CA . GLY A 1 88 ? -3.118 10.608 4.459 1.00 94.31 88 GLY A CA 1
ATOM 697 C C . GLY A 1 88 ? -4.531 10.809 3.934 1.00 94.31 88 GLY A C 1
ATOM 698 O O . GLY A 1 88 ? -5.516 10.521 4.620 1.00 94.31 88 GLY A O 1
ATOM 699 N N . GLU A 1 89 ? -4.621 11.318 2.717 1.00 94.75 89 GLU A N 1
ATOM 700 C CA . GLU A 1 89 ? -5.863 11.471 1.973 1.00 94.75 89 GLU A CA 1
ATOM 701 C C . GLU A 1 89 ? -5.548 11.351 0.486 1.00 94.75 89 GLU A C 1
ATOM 703 O O . GLU A 1 89 ? -4.665 12.039 -0.021 1.00 94.75 89 GLU A O 1
ATOM 708 N N . GLY A 1 90 ? -6.241 10.437 -0.182 1.00 91.62 90 GLY A N 1
ATOM 709 C CA . GLY A 1 90 ? -6.226 10.277 -1.630 1.00 91.62 90 GLY A CA 1
ATOM 710 C C . GLY A 1 90 ? -7.624 10.485 -2.203 1.00 91.62 90 GLY A C 1
ATOM 711 O O . GLY A 1 90 ? -8.551 10.855 -1.486 1.00 91.62 90 GLY A O 1
ATOM 712 N N . ALA A 1 91 ? -7.792 10.200 -3.495 1.00 94.19 91 ALA A N 1
ATOM 713 C CA . ALA A 1 91 ? -9.090 10.324 -4.157 1.00 94.19 91 ALA A CA 1
ATOM 714 C C . ALA A 1 91 ? -10.149 9.388 -3.546 1.00 94.19 91 ALA A C 1
ATOM 716 O O . ALA A 1 91 ? -11.280 9.813 -3.334 1.00 94.19 91 ALA A O 1
ATOM 717 N N . VAL A 1 92 ? -9.771 8.147 -3.212 1.00 96.75 92 VAL A N 1
ATOM 718 C CA . VAL A 1 92 ? -10.686 7.090 -2.733 1.00 96.75 92 VAL A CA 1
ATOM 719 C C . VAL A 1 92 ? -10.744 7.003 -1.201 1.00 96.75 92 VAL A C 1
ATOM 721 O O . VAL A 1 92 ? -11.796 6.730 -0.621 1.00 96.75 92 VAL A O 1
ATOM 724 N N . LYS A 1 93 ? -9.616 7.225 -0.513 1.00 98.12 93 LYS A N 1
ATOM 725 C CA . LYS A 1 93 ? -9.455 6.898 0.915 1.00 98.12 93 LYS A CA 1
ATOM 726 C C . LYS A 1 93 ? -8.920 8.069 1.736 1.00 98.12 93 LYS A C 1
ATOM 728 O O . LYS A 1 93 ? -7.935 8.707 1.371 1.00 98.12 93 LYS A O 1
ATOM 733 N N . ARG A 1 94 ? -9.512 8.281 2.914 1.00 98.12 94 ARG A N 1
ATOM 734 C CA . ARG A 1 94 ? -8.934 9.052 4.027 1.00 98.12 94 ARG A CA 1
ATOM 735 C C . ARG A 1 94 ? -8.339 8.091 5.040 1.00 98.12 94 ARG A C 1
ATOM 737 O O . ARG A 1 94 ? -9.051 7.234 5.559 1.00 98.12 94 ARG A O 1
ATOM 744 N N . VAL A 1 95 ? -7.056 8.254 5.340 1.00 98.44 95 VAL A N 1
ATOM 745 C CA . VAL A 1 95 ? -6.296 7.348 6.203 1.00 98.44 95 VAL A CA 1
ATOM 746 C C . VAL A 1 95 ? -6.032 8.009 7.550 1.00 98.44 95 VAL A C 1
ATOM 748 O O . VAL A 1 95 ? -5.477 9.109 7.635 1.00 98.44 95 VAL A O 1
ATOM 751 N N . PHE A 1 96 ? -6.405 7.315 8.619 1.00 98.62 96 PHE A N 1
ATOM 752 C CA . PHE A 1 96 ? -6.213 7.737 9.998 1.00 98.62 96 PHE A CA 1
ATOM 753 C C . PHE A 1 96 ? -5.265 6.779 10.711 1.00 98.62 96 PHE A C 1
ATOM 755 O O . PHE A 1 96 ? -5.527 5.579 10.795 1.00 98.62 96 PHE A O 1
ATOM 762 N N . LEU A 1 97 ? -4.204 7.320 11.310 1.00 98.62 97 LEU A N 1
ATOM 763 C CA . LEU A 1 97 ? -3.512 6.616 12.378 1.00 98.62 97 LEU A CA 1
ATOM 764 C C . LEU A 1 97 ? -4.527 6.374 13.490 1.00 98.62 97 LEU A C 1
ATOM 766 O O . LEU A 1 97 ? -5.157 7.315 13.974 1.00 98.62 97 LEU A O 1
ATOM 770 N N . SER A 1 98 ? -4.663 5.120 13.877 1.00 98.56 98 SER A N 1
ATOM 771 C CA . SER A 1 98 ? -5.613 4.639 14.867 1.00 98.56 98 SER A CA 1
ATOM 772 C C . SER A 1 98 ? -4.907 3.707 15.851 1.00 98.56 98 SER A C 1
ATOM 774 O O . SER A 1 98 ? -3.732 3.363 15.685 1.00 98.56 98 SER A O 1
ATOM 776 N N . GLU A 1 99 ? -5.613 3.325 16.904 1.00 98.00 99 GLU A N 1
ATOM 777 C CA . GLU A 1 99 ? -5.130 2.405 17.925 1.00 98.00 99 GLU A CA 1
ATOM 778 C C . GLU A 1 99 ? -6.127 1.274 18.144 1.00 98.00 99 GLU A C 1
ATOM 780 O O . GLU A 1 99 ? -7.321 1.525 18.281 1.00 98.00 99 GLU A O 1
ATOM 785 N N . TRP A 1 100 ? -5.621 0.045 18.183 1.00 97.50 100 TRP A N 1
ATOM 786 C CA . TRP A 1 100 ? -6.380 -1.168 18.473 1.00 97.50 100 TRP A CA 1
ATOM 787 C C . TRP A 1 100 ? -5.551 -2.041 19.413 1.00 97.50 100 TRP A C 1
ATOM 789 O O . TRP A 1 100 ? -4.429 -2.411 19.067 1.00 97.50 100 TRP A O 1
ATOM 799 N N . LYS A 1 101 ? -6.066 -2.334 20.616 1.00 94.56 101 LYS A N 1
ATOM 800 C CA . LYS A 1 101 ? -5.361 -3.116 21.658 1.00 94.56 101 LYS A CA 1
ATOM 801 C C . LYS A 1 101 ? -3.902 -2.665 21.858 1.00 94.56 101 LYS A C 1
ATOM 803 O O . LYS A 1 101 ? -2.978 -3.469 21.762 1.00 94.56 101 LYS A O 1
ATOM 808 N N . GLU A 1 102 ? -3.712 -1.355 22.056 1.00 92.44 102 GLU A N 1
ATOM 809 C CA . GLU A 1 102 ? -2.406 -0.683 22.242 1.00 92.44 102 GLU A CA 1
ATOM 810 C C . GLU A 1 102 ? -1.452 -0.743 21.032 1.00 92.44 102 GLU A C 1
ATOM 812 O O . GLU A 1 102 ? -0.292 -0.334 21.107 1.00 92.44 102 GLU A O 1
ATOM 817 N N . ARG A 1 103 ? -1.927 -1.214 19.875 1.00 94.62 103 ARG A N 1
ATOM 818 C CA . ARG A 1 103 ? -1.151 -1.275 18.632 1.00 94.62 103 ARG A CA 1
ATOM 819 C C . ARG A 1 103 ? -1.559 -0.147 17.706 1.00 94.62 103 ARG A C 1
ATOM 821 O O . ARG A 1 103 ? -2.743 0.150 17.554 1.00 94.62 103 ARG A O 1
ATOM 828 N N . LYS A 1 104 ? -0.573 0.463 17.050 1.00 97.50 104 LYS A N 1
ATOM 829 C CA . LYS A 1 104 ? -0.828 1.443 15.992 1.00 97.50 104 LYS A CA 1
ATOM 830 C C . LYS A 1 104 ? -1.279 0.721 14.727 1.00 97.50 104 LYS A C 1
ATOM 832 O O . LYS A 1 104 ? -0.627 -0.219 14.283 1.00 97.50 104 LYS A O 1
ATOM 837 N N . VAL A 1 105 ? -2.395 1.178 14.175 1.00 98.25 105 VAL A N 1
ATOM 838 C CA . VAL A 1 105 ? -3.057 0.614 12.991 1.00 98.25 105 VAL A CA 1
ATOM 839 C C . VAL A 1 105 ? -3.509 1.748 12.071 1.00 98.25 105 VAL A C 1
ATOM 841 O O . VAL A 1 105 ? -3.641 2.893 12.509 1.00 98.25 105 VAL A O 1
ATOM 844 N N . ALA A 1 106 ? -3.691 1.461 10.787 1.00 98.62 106 ALA A N 1
ATOM 845 C CA . ALA A 1 106 ? -4.155 2.424 9.798 1.00 98.62 106 ALA A CA 1
ATOM 846 C C . ALA A 1 106 ? -5.626 2.146 9.474 1.00 98.62 106 ALA A C 1
ATOM 848 O O . ALA A 1 106 ? -5.968 1.082 8.968 1.00 98.62 106 ALA A O 1
ATOM 849 N N . LEU A 1 107 ? -6.502 3.102 9.781 1.00 98.81 107 LEU A N 1
ATOM 850 C CA . LEU A 1 107 ? -7.923 3.040 9.450 1.00 98.81 107 LEU A CA 1
ATOM 851 C C . LEU A 1 107 ? -8.172 3.873 8.196 1.00 98.81 107 LEU A C 1
ATOM 853 O O . LEU A 1 107 ? -8.108 5.103 8.241 1.00 98.81 107 LEU A O 1
ATOM 857 N N . SER A 1 108 ? -8.474 3.207 7.092 1.00 98.69 108 SER A N 1
ATOM 858 C CA . SER A 1 108 ? -8.869 3.837 5.835 1.00 98.69 108 SER A CA 1
ATOM 859 C C . SER A 1 108 ? -10.388 3.921 5.755 1.00 98.69 108 SER A C 1
ATOM 861 O O . SER A 1 108 ? -11.077 2.932 6.000 1.00 98.69 108 SER A O 1
ATOM 863 N N . ARG A 1 109 ? -10.915 5.096 5.411 1.00 98.44 109 ARG A N 1
ATOM 864 C CA . ARG A 1 109 ? -12.348 5.340 5.195 1.00 98.44 109 ARG A CA 1
ATOM 865 C C . ARG A 1 109 ? -12.585 5.873 3.795 1.00 98.44 109 ARG A C 1
ATOM 867 O O . ARG A 1 109 ? -11.796 6.695 3.328 1.00 98.44 109 ARG A O 1
ATOM 874 N N . LEU A 1 110 ? -13.693 5.479 3.181 1.00 98.50 110 LEU A N 1
ATOM 875 C CA . LEU A 1 110 ? -14.134 6.045 1.909 1.00 98.50 110 LEU A CA 1
ATOM 876 C C . LEU A 1 110 ? -14.255 7.581 1.985 1.00 98.50 110 LEU A C 1
ATOM 878 O O . LEU A 1 110 ? -14.736 8.155 2.972 1.00 98.50 110 LEU A O 1
ATOM 882 N N . THR A 1 111 ? -13.779 8.262 0.947 1.00 97.69 111 THR A N 1
ATOM 883 C CA . THR A 1 111 ? -13.866 9.723 0.793 1.00 97.69 111 THR A CA 1
ATOM 884 C C . THR A 1 111 ? -15.258 10.164 0.353 1.00 97.69 111 THR A C 1
ATOM 886 O O . THR A 1 111 ? -15.845 11.033 0.996 1.00 97.69 111 THR A O 1
ATOM 889 N N . SER A 1 112 ? -15.780 9.547 -0.710 1.00 96.94 112 SER A N 1
ATOM 890 C CA . SER A 1 112 ? -17.054 9.849 -1.367 1.00 96.94 112 SER A CA 1
ATOM 891 C C . SER A 1 112 ? -17.714 8.565 -1.869 1.00 96.94 112 SER A C 1
ATOM 893 O O . SER A 1 112 ? -17.027 7.651 -2.318 1.00 96.94 112 SER A O 1
ATOM 895 N N . LEU A 1 113 ? -19.050 8.513 -1.850 1.00 96.06 113 LEU A N 1
ATOM 896 C CA . LEU A 1 113 ? -19.823 7.379 -2.373 1.00 96.06 113 LEU A CA 1
ATOM 897 C C . LEU A 1 113 ? -19.613 7.148 -3.877 1.00 96.06 113 LEU A C 1
ATOM 899 O O . LEU A 1 113 ? -19.790 6.027 -4.340 1.00 96.06 113 LEU A O 1
ATOM 903 N N . GLU A 1 114 ? -19.195 8.173 -4.622 1.00 96.38 114 GLU A N 1
ATOM 904 C CA . GLU A 1 114 ? -18.841 8.052 -6.043 1.00 96.38 114 GLU A CA 1
ATOM 905 C C . GLU A 1 114 ? -17.625 7.141 -6.263 1.00 96.38 114 GLU A C 1
ATOM 907 O O . GLU A 1 114 ? -17.550 6.455 -7.273 1.00 96.38 114 GLU A O 1
ATOM 912 N N . MET A 1 115 ? -16.715 7.073 -5.285 1.00 96.75 115 MET A N 1
ATOM 913 C CA . MET A 1 115 ? -15.502 6.246 -5.335 1.00 96.75 115 MET A CA 1
ATOM 914 C C . MET A 1 115 ? -15.716 4.856 -4.713 1.00 96.75 115 MET A C 1
ATOM 916 O O . MET A 1 115 ? -14.756 4.141 -4.424 1.00 96.75 115 MET A O 1
ATOM 920 N N . LYS A 1 116 ? -16.970 4.474 -4.424 1.00 97.25 116 LYS A N 1
ATOM 921 C CA . LYS A 1 116 ? -17.277 3.231 -3.702 1.00 97.25 116 LYS A CA 1
ATOM 922 C C . LYS A 1 116 ? -16.863 1.986 -4.485 1.00 97.25 116 LYS A C 1
ATOM 924 O O . LYS A 1 116 ? -16.407 1.026 -3.874 1.00 97.25 116 LYS A O 1
ATOM 929 N N . GLU A 1 117 ? -17.013 1.993 -5.807 1.00 97.12 117 GLU A N 1
ATOM 930 C CA . GLU A 1 117 ? -16.619 0.856 -6.649 1.00 97.12 117 GLU A CA 1
ATOM 931 C C . GLU A 1 117 ? -15.104 0.619 -6.588 1.00 97.12 117 GLU A C 1
ATOM 933 O O . GLU A 1 117 ? -14.684 -0.498 -6.288 1.00 97.12 117 GLU A O 1
ATOM 938 N N . ASP A 1 118 ? -14.302 1.677 -6.741 1.00 97.00 118 ASP A N 1
ATOM 939 C CA . ASP A 1 118 ? -12.837 1.619 -6.624 1.00 97.00 118 ASP A CA 1
ATOM 940 C C . ASP A 1 118 ? -12.400 1.157 -5.225 1.00 97.00 118 ASP A C 1
ATOM 942 O O . ASP A 1 118 ? -11.515 0.315 -5.075 1.00 97.00 118 ASP A O 1
ATOM 946 N N . PHE A 1 119 ? -13.077 1.643 -4.179 1.00 98.44 119 PHE A N 1
ATOM 947 C CA . PHE A 1 119 ? -12.818 1.231 -2.800 1.00 98.44 119 PHE A CA 1
ATOM 948 C C . PHE A 1 119 ? -13.098 -0.259 -2.563 1.00 98.44 119 PHE A C 1
ATOM 950 O O . PHE A 1 119 ? -12.302 -0.951 -1.925 1.00 98.44 119 PHE A O 1
ATOM 957 N N . LEU A 1 120 ? -14.233 -0.766 -3.057 1.00 98.44 120 LEU A N 1
ATOM 958 C CA . LEU A 1 120 ? -14.593 -2.179 -2.922 1.00 98.44 120 LEU A CA 1
ATOM 959 C C . LEU A 1 120 ? -13.677 -3.073 -3.762 1.00 98.44 120 LEU A C 1
ATOM 961 O O . LEU A 1 120 ? -13.293 -4.147 -3.294 1.00 98.44 120 LEU A O 1
ATOM 965 N N . HIS A 1 121 ? -13.275 -2.620 -4.952 1.00 98.25 121 HIS A N 1
ATOM 966 C CA . HIS A 1 121 ? -12.265 -3.296 -5.762 1.00 98.25 121 HIS A CA 1
ATOM 967 C C . HIS A 1 121 ? -10.939 -3.404 -5.001 1.00 98.25 121 HIS A C 1
ATOM 969 O O . HIS A 1 121 ? -10.411 -4.506 -4.841 1.00 98.25 121 HIS A O 1
ATOM 975 N N . GLY A 1 122 ? -10.445 -2.294 -4.445 1.00 98.38 122 GLY A N 1
ATOM 976 C CA . GLY A 1 122 ? -9.227 -2.272 -3.638 1.00 98.38 122 GLY A CA 1
ATOM 977 C C . GLY A 1 122 ? -9.297 -3.192 -2.420 1.00 98.38 122 GLY A C 1
ATOM 978 O O . GLY A 1 122 ? -8.352 -3.935 -2.154 1.00 98.38 122 GLY A O 1
ATOM 979 N N . LEU A 1 123 ? -10.435 -3.230 -1.716 1.00 98.62 123 LEU A N 1
ATOM 980 C CA . LEU A 1 123 ? -10.665 -4.176 -0.618 1.00 98.62 123 LEU A CA 1
ATOM 981 C C . LEU A 1 123 ? -10.627 -5.635 -1.096 1.00 98.62 123 LEU A C 1
ATOM 983 O O . LEU A 1 123 ? -10.017 -6.484 -0.443 1.00 98.62 123 LEU A O 1
ATOM 987 N N . GLN A 1 124 ? -11.259 -5.947 -2.229 1.00 98.38 124 GLN A N 1
ATOM 988 C CA . GLN A 1 124 ? -11.229 -7.289 -2.805 1.00 98.38 124 GLN A CA 1
ATOM 989 C C . GLN A 1 124 ? -9.798 -7.706 -3.166 1.00 98.38 124 GLN A C 1
ATOM 991 O O . GLN A 1 124 ? -9.377 -8.806 -2.801 1.00 98.38 124 GLN A O 1
ATOM 996 N N . MET A 1 125 ? -9.038 -6.825 -3.823 1.00 98.50 125 MET A N 1
ATOM 997 C CA . MET A 1 125 ? -7.630 -7.065 -4.145 1.00 98.50 125 MET A CA 1
ATOM 998 C C . MET A 1 125 ? -6.809 -7.269 -2.874 1.00 98.50 125 MET A C 1
ATOM 1000 O O . MET A 1 125 ? -6.069 -8.244 -2.769 1.00 98.50 125 MET A O 1
ATOM 1004 N N . LEU A 1 126 ? -7.001 -6.423 -1.864 1.00 98.19 126 LEU A N 1
ATOM 1005 C CA . LEU A 1 126 ? -6.291 -6.515 -0.594 1.00 98.19 126 LEU A CA 1
ATOM 1006 C C . LEU A 1 126 ? -6.551 -7.847 0.124 1.00 98.19 126 LEU A C 1
ATOM 1008 O O . LEU A 1 126 ? -5.609 -8.434 0.656 1.00 98.19 126 LEU A O 1
ATOM 1012 N N . LYS A 1 127 ? -7.793 -8.351 0.102 1.00 98.00 127 LYS A N 1
ATOM 1013 C CA . LYS A 1 127 ? -8.162 -9.669 0.651 1.00 98.00 127 LYS A CA 1
ATOM 1014 C C . LYS A 1 127 ? -7.480 -10.803 -0.114 1.00 98.00 127 LYS A C 1
ATOM 1016 O O . LYS A 1 127 ? -6.915 -11.702 0.503 1.00 98.00 127 LYS A O 1
ATOM 1021 N N . SER A 1 128 ? -7.545 -10.779 -1.443 1.00 97.69 128 SER A N 1
ATOM 1022 C CA . SER A 1 128 ? -7.060 -11.868 -2.302 1.00 97.69 128 SER A CA 1
ATOM 1023 C C . SER A 1 128 ? -5.540 -11.916 -2.464 1.00 97.69 128 SER A C 1
ATOM 1025 O O . SER A 1 128 ? -4.997 -12.982 -2.747 1.00 97.69 128 SER A O 1
ATOM 1027 N N . LEU A 1 129 ? -4.860 -10.782 -2.292 1.00 97.19 129 LEU A N 1
ATOM 1028 C CA . LEU A 1 129 ? -3.421 -10.635 -2.510 1.00 97.19 129 LEU A CA 1
ATOM 1029 C C . LEU A 1 129 ? -2.607 -10.608 -1.207 1.00 97.19 129 LEU A C 1
ATOM 1031 O O . LEU A 1 129 ? -1.422 -10.276 -1.235 1.00 97.19 129 LEU A O 1
ATOM 1035 N N . GLN A 1 130 ? -3.212 -10.938 -0.059 1.00 96.69 130 GLN A N 1
ATOM 1036 C CA . GLN A 1 130 ? -2.479 -10.994 1.206 1.00 96.69 130 GLN A CA 1
ATOM 1037 C C . GLN A 1 130 ? -1.239 -11.886 1.093 1.00 96.69 130 GLN A C 1
ATOM 1039 O O . GLN A 1 130 ? -1.298 -13.037 0.660 1.00 96.69 130 GLN A O 1
ATOM 1044 N N . GLY A 1 131 ? -0.110 -11.338 1.528 1.00 91.88 131 GLY A N 1
ATOM 1045 C CA . GLY A 1 131 ? 1.163 -12.028 1.547 1.00 91.88 131 GLY A CA 1
ATOM 1046 C C . GLY A 1 131 ? 2.312 -11.059 1.773 1.00 91.88 131 GLY A C 1
ATOM 1047 O O . GLY A 1 131 ? 2.108 -9.905 2.128 1.00 91.88 131 GLY A O 1
ATOM 1048 N N . LYS A 1 132 ? 3.547 -11.509 1.530 1.00 91.94 132 LYS A N 1
ATOM 1049 C CA . LYS A 1 132 ? 4.759 -10.733 1.861 1.00 91.94 132 LYS A CA 1
ATOM 1050 C C . LYS A 1 132 ? 4.893 -9.377 1.143 1.00 91.94 132 LYS A C 1
ATOM 1052 O O . LYS A 1 132 ? 5.705 -8.563 1.559 1.00 91.94 132 LYS A O 1
ATOM 1057 N N . HIS A 1 133 ? 4.181 -9.184 0.033 1.00 96.00 133 HIS A N 1
ATOM 1058 C CA . HIS A 1 133 ? 4.308 -8.020 -0.850 1.00 96.00 133 HIS A CA 1
ATOM 1059 C C . HIS A 1 133 ? 3.236 -6.954 -0.618 1.00 96.00 133 HIS A C 1
ATOM 1061 O O . HIS A 1 133 ? 3.362 -5.851 -1.141 1.00 96.00 133 HIS A O 1
ATOM 1067 N N . VAL A 1 134 ? 2.189 -7.274 0.141 1.00 97.56 134 VAL A N 1
ATOM 1068 C CA . VAL A 1 134 ? 1.000 -6.437 0.316 1.00 97.56 134 VAL A CA 1
ATOM 1069 C C . VAL A 1 134 ? 0.871 -6.069 1.786 1.00 97.56 134 VAL A C 1
ATOM 1071 O O . VAL A 1 134 ? 1.192 -6.877 2.655 1.00 97.56 134 VAL A O 1
ATOM 1074 N N . VAL A 1 135 ? 0.411 -4.851 2.076 1.00 97.81 135 VAL A N 1
ATOM 1075 C CA . VAL A 1 135 ? 0.159 -4.414 3.453 1.00 97.81 135 VAL A CA 1
ATOM 1076 C C . VAL A 1 135 ? -0.783 -5.390 4.175 1.00 97.81 135 VAL A C 1
ATOM 1078 O O . VAL A 1 135 ? -1.784 -5.855 3.618 1.00 97.81 135 VAL A O 1
ATOM 1081 N N . THR A 1 136 ? -0.464 -5.707 5.430 1.00 97.62 136 THR A N 1
ATOM 1082 C CA . THR A 1 136 ? -1.249 -6.657 6.224 1.00 97.62 136 THR A CA 1
ATOM 1083 C C . THR A 1 136 ? -2.653 -6.101 6.482 1.00 97.62 136 THR A C 1
ATOM 1085 O O . THR A 1 136 ? -2.801 -5.031 7.079 1.00 97.62 136 THR A O 1
ATOM 1088 N N . LEU A 1 137 ? -3.686 -6.838 6.069 1.00 98.62 137 LEU A N 1
ATOM 1089 C CA . LEU A 1 137 ? -5.090 -6.554 6.376 1.00 98.62 137 LEU A CA 1
ATOM 1090 C C . LEU A 1 137 ? -5.434 -7.095 7.767 1.00 98.62 137 LEU A C 1
ATOM 1092 O O . LEU A 1 137 ? -5.203 -8.269 8.046 1.00 98.62 137 LEU A O 1
ATOM 1096 N N . LEU A 1 138 ? -5.999 -6.252 8.630 1.00 98.38 138 LEU A N 1
ATOM 1097 C CA . LEU A 1 138 ? -6.408 -6.613 9.992 1.00 98.38 138 LEU A CA 1
ATOM 1098 C C . LEU A 1 138 ? -7.922 -6.773 10.107 1.00 98.38 138 LEU A C 1
ATOM 1100 O O . LEU A 1 138 ? -8.378 -7.516 10.963 1.00 98.38 138 LEU A O 1
ATOM 1104 N N . GLY A 1 139 ? -8.704 -6.079 9.284 1.00 98.62 139 GLY A N 1
ATOM 1105 C CA . GLY A 1 139 ? -10.163 -6.114 9.341 1.00 98.62 139 GLY A CA 1
ATOM 1106 C C . GLY A 1 139 ? -10.792 -5.136 8.366 1.00 98.62 139 GLY A C 1
ATOM 1107 O O . GLY A 1 139 ? -10.104 -4.301 7.777 1.00 98.62 139 GLY A O 1
ATOM 1108 N N . PHE A 1 140 ? -12.099 -5.240 8.175 1.00 98.75 140 PHE A N 1
ATOM 1109 C CA . PHE A 1 140 ? -12.845 -4.348 7.293 1.00 98.75 140 PHE A CA 1
ATOM 1110 C C . PHE A 1 140 ? -14.328 -4.343 7.657 1.00 98.75 140 PHE A C 1
ATOM 1112 O O . PHE A 1 140 ? -14.841 -5.279 8.265 1.00 98.75 140 PHE A O 1
ATOM 1119 N N . CYS A 1 141 ? -15.023 -3.287 7.249 1.00 98.50 141 CYS A N 1
ATOM 1120 C CA . CYS A 1 141 ? -16.469 -3.190 7.336 1.00 98.50 141 CYS A CA 1
ATOM 1121 C C . CYS A 1 141 ? -17.017 -2.543 6.064 1.00 98.50 141 CYS A C 1
ATOM 1123 O O . CYS A 1 141 ? -16.844 -1.342 5.851 1.00 98.50 141 CYS A O 1
ATOM 1125 N N . GLU A 1 142 ? -17.663 -3.341 5.212 1.00 97.50 142 GLU A N 1
ATOM 1126 C CA . GLU A 1 142 ? -18.223 -2.875 3.935 1.00 97.50 142 GLU A CA 1
ATOM 1127 C C . GLU A 1 142 ? -19.425 -1.937 4.141 1.00 97.50 142 GLU A C 1
ATOM 1129 O O . GLU A 1 142 ? -19.585 -0.980 3.388 1.00 97.50 142 GLU A O 1
ATOM 1134 N N . GLU A 1 143 ? -20.218 -2.146 5.200 1.00 97.06 143 GLU A N 1
ATOM 1135 C CA . GLU A 1 143 ? -21.332 -1.259 5.583 1.00 97.06 143 GLU A CA 1
ATOM 1136 C C . GLU A 1 143 ? -20.842 0.166 5.872 1.00 97.06 143 GLU A C 1
ATOM 1138 O O . GLU A 1 143 ? -21.392 1.145 5.364 1.00 97.06 143 GLU A O 1
ATOM 1143 N N . ASP A 1 144 ? -19.750 0.269 6.632 1.00 97.56 144 ASP A N 1
ATOM 1144 C CA . ASP A 1 144 ? -19.166 1.545 7.048 1.00 97.56 144 ASP A CA 1
ATOM 1145 C C . ASP A 1 144 ? -18.136 2.078 6.040 1.00 97.56 144 ASP A C 1
ATOM 1147 O O . ASP A 1 144 ? -17.618 3.184 6.203 1.00 97.56 144 ASP A O 1
ATOM 1151 N N . ASN A 1 145 ? -17.825 1.305 4.995 1.00 98.31 145 ASN A N 1
ATOM 1152 C CA . ASN A 1 145 ? -16.753 1.560 4.032 1.00 98.31 145 ASN A CA 1
ATOM 1153 C C . ASN A 1 145 ? -15.419 1.866 4.736 1.00 98.31 145 ASN A C 1
ATOM 1155 O O . ASN A 1 145 ? -14.791 2.912 4.523 1.00 98.31 145 ASN A O 1
ATOM 1159 N N . THR A 1 146 ? -15.000 0.949 5.613 1.00 98.62 146 THR A N 1
ATOM 1160 C CA . THR A 1 146 ? -13.750 1.058 6.371 1.00 98.62 146 THR A CA 1
ATOM 1161 C C . THR A 1 146 ? -12.857 -0.166 6.206 1.00 98.62 146 THR A C 1
ATOM 1163 O O . THR A 1 146 ? -13.331 -1.297 6.125 1.00 98.62 146 THR A O 1
ATOM 1166 N N . ILE A 1 147 ? -11.546 0.066 6.152 1.00 98.81 147 ILE A N 1
ATOM 1167 C CA . ILE A 1 147 ? -10.508 -0.966 6.053 1.00 98.81 147 ILE A CA 1
ATOM 1168 C C . ILE A 1 147 ? -9.469 -0.678 7.130 1.00 98.81 147 ILE A C 1
ATOM 1170 O O . ILE A 1 147 ? -9.031 0.464 7.278 1.00 98.81 147 ILE A O 1
ATOM 1174 N N . LEU A 1 148 ? -9.066 -1.704 7.871 1.00 98.81 148 LEU A N 1
ATOM 1175 C CA . LEU A 1 148 ? -8.033 -1.626 8.891 1.00 98.81 148 LEU A CA 1
ATOM 1176 C C . LEU A 1 148 ? -6.789 -2.391 8.435 1.00 98.81 148 LEU A C 1
ATOM 1178 O O . LEU A 1 148 ? -6.848 -3.602 8.229 1.00 98.81 148 LEU A O 1
ATOM 1182 N N . THR A 1 149 ? -5.658 -1.703 8.315 1.00 98.69 149 THR A N 1
ATOM 1183 C CA . THR A 1 149 ? -4.368 -2.287 7.923 1.00 98.69 149 THR A CA 1
ATOM 1184 C C . THR A 1 149 ? -3.284 -2.037 8.970 1.00 98.69 149 THR A C 1
ATOM 1186 O O . THR A 1 149 ? -3.447 -1.248 9.910 1.00 98.69 149 THR A O 1
ATOM 1189 N N . GLU A 1 150 ? -2.163 -2.744 8.841 1.00 97.88 150 GLU A N 1
ATOM 1190 C CA . GLU A 1 150 ? -0.975 -2.489 9.649 1.00 97.88 150 GLU A CA 1
ATOM 1191 C C . GLU A 1 150 ? -0.459 -1.064 9.408 1.00 97.88 150 GLU A C 1
ATOM 1193 O O . GLU A 1 150 ? -0.370 -0.593 8.275 1.00 97.88 150 GLU A O 1
ATOM 1198 N N . TYR A 1 151 ? -0.118 -0.356 10.487 1.00 97.94 151 TYR A N 1
ATOM 1199 C CA . TYR A 1 151 ? 0.456 0.979 10.370 1.00 97.94 151 TYR A CA 1
ATOM 1200 C C . TYR A 1 151 ? 1.973 0.912 10.199 1.00 97.94 151 TYR A C 1
ATOM 1202 O O . TYR A 1 151 ? 2.688 0.432 11.082 1.00 97.94 151 TYR A O 1
ATOM 1210 N N . HIS A 1 152 ? 2.472 1.494 9.110 1.00 97.38 152 HIS A N 1
ATOM 1211 C CA . HIS A 1 152 ? 3.902 1.668 8.877 1.00 97.38 152 HIS A CA 1
ATOM 1212 C C . HIS A 1 152 ? 4.324 3.121 9.158 1.00 97.38 152 HIS A C 1
ATOM 1214 O O . HIS A 1 152 ? 3.925 4.030 8.430 1.00 97.38 152 HIS A O 1
ATOM 1220 N N . PRO A 1 153 ? 5.134 3.377 10.205 1.00 95.81 153 PRO A N 1
ATOM 1221 C CA . PRO A 1 153 ? 5.429 4.733 10.670 1.00 95.81 153 PRO A CA 1
ATOM 1222 C C . PRO A 1 153 ? 6.344 5.535 9.741 1.00 95.81 153 PRO A C 1
ATOM 1224 O O . PRO A 1 153 ? 6.375 6.756 9.865 1.00 95.81 153 PRO A O 1
ATOM 1227 N N . LEU A 1 154 ? 7.085 4.875 8.844 1.00 96.31 154 LEU A N 1
ATOM 1228 C CA . LEU A 1 154 ? 7.901 5.554 7.830 1.00 96.31 154 LEU A CA 1
ATOM 1229 C C . LEU A 1 154 ? 7.045 6.051 6.649 1.00 96.31 154 LEU A C 1
ATOM 1231 O O . LEU A 1 154 ? 7.474 6.924 5.901 1.00 96.31 154 LEU A O 1
ATOM 1235 N N . GLY A 1 155 ? 5.797 5.577 6.547 1.00 96.62 155 GLY A N 1
ATOM 1236 C CA . GLY A 1 155 ? 4.800 6.088 5.617 1.00 96.62 155 GLY A CA 1
ATOM 1237 C C . GLY A 1 155 ? 5.083 5.730 4.161 1.00 96.62 155 GLY A C 1
ATOM 1238 O O . GLY A 1 155 ? 5.607 4.656 3.865 1.00 96.62 155 GLY A O 1
ATOM 1239 N N . SER A 1 156 ? 4.675 6.632 3.265 1.00 97.44 156 SER A N 1
ATOM 1240 C CA . SER A 1 156 ? 4.852 6.499 1.817 1.00 97.44 156 SER A CA 1
ATOM 1241 C C . SER A 1 156 ? 6.325 6.365 1.441 1.00 97.44 156 SER A C 1
ATOM 1243 O O . SER A 1 156 ? 7.185 7.035 2.020 1.00 97.44 156 SER A O 1
ATOM 1245 N N . LEU A 1 157 ? 6.607 5.588 0.395 1.00 97.25 157 LEU A N 1
ATOM 1246 C CA . LEU A 1 157 ? 7.937 5.525 -0.205 1.00 97.25 157 LEU A CA 1
ATOM 1247 C C . LEU A 1 157 ? 8.409 6.891 -0.747 1.00 97.25 157 LEU A C 1
ATOM 1249 O O . LEU A 1 157 ? 9.609 7.114 -0.879 1.00 97.25 157 LEU A O 1
ATOM 1253 N N . SER A 1 158 ? 7.497 7.845 -0.976 1.00 96.25 158 SER A N 1
ATOM 1254 C CA . SER A 1 158 ? 7.833 9.245 -1.287 1.00 96.25 158 SER A CA 1
ATOM 1255 C C . SER A 1 158 ? 8.723 9.901 -0.219 1.00 96.25 158 SER A C 1
ATOM 1257 O O . SER A 1 158 ? 9.483 10.810 -0.537 1.00 96.25 158 SER A O 1
ATOM 1259 N N . ASN A 1 159 ? 8.674 9.420 1.028 1.00 94.44 159 ASN A N 1
ATOM 1260 C CA . ASN A 1 159 ? 9.435 9.963 2.157 1.00 94.44 159 ASN A CA 1
ATOM 1261 C C . ASN A 1 159 ? 10.819 9.305 2.319 1.00 94.44 159 ASN A C 1
ATOM 1263 O O . ASN A 1 159 ? 11.461 9.466 3.361 1.00 94.44 159 ASN A O 1
ATOM 1267 N N . LEU A 1 160 ? 11.273 8.511 1.341 1.00 95.75 160 LEU A N 1
ATOM 1268 C CA . LEU A 1 160 ? 12.482 7.693 1.465 1.00 95.75 160 LEU A CA 1
ATOM 1269 C C . LEU A 1 160 ? 13.734 8.530 1.760 1.00 95.75 160 LEU A C 1
ATOM 1271 O O . LEU A 1 160 ? 14.469 8.217 2.696 1.00 95.75 160 LEU A O 1
ATOM 1275 N N . GLU A 1 161 ? 13.960 9.608 1.004 1.00 95.00 161 GLU A N 1
ATOM 1276 C CA . GLU A 1 161 ? 15.136 10.467 1.202 1.00 95.00 161 GLU A CA 1
ATOM 1277 C C . GLU A 1 161 ? 15.096 11.189 2.549 1.00 95.00 161 GLU A C 1
ATOM 1279 O O . GLU A 1 161 ? 16.090 11.211 3.273 1.00 95.00 161 GLU A O 1
ATOM 1284 N N . GLU A 1 162 ? 13.934 11.725 2.934 1.00 95.25 162 GLU A N 1
ATOM 1285 C CA . GLU A 1 162 ? 13.749 12.347 4.248 1.00 95.25 162 GLU A CA 1
ATOM 1286 C C . GLU A 1 162 ? 14.043 11.351 5.372 1.00 95.25 162 GLU A C 1
ATOM 1288 O O . GLU A 1 162 ? 14.768 11.670 6.315 1.00 95.25 162 GLU A O 1
ATOM 1293 N N . THR A 1 163 ? 13.550 10.118 5.234 1.00 95.06 163 THR A N 1
ATOM 1294 C CA . THR A 1 163 ? 13.778 9.035 6.192 1.00 95.06 163 THR A CA 1
ATOM 1295 C C . THR A 1 163 ? 15.262 8.701 6.307 1.00 95.06 163 THR A C 1
ATOM 1297 O O . THR A 1 163 ? 15.782 8.610 7.417 1.00 95.06 163 THR A O 1
ATOM 1300 N N . PHE A 1 164 ? 15.969 8.554 5.187 1.00 94.38 164 PHE A N 1
ATOM 1301 C CA . PHE A 1 164 ? 17.395 8.226 5.183 1.00 94.38 164 PHE A CA 1
ATOM 1302 C C . PHE A 1 164 ? 18.309 9.358 5.666 1.00 94.38 164 PHE A C 1
ATOM 1304 O O . PHE A 1 164 ? 19.424 9.086 6.117 1.00 94.38 164 PHE A O 1
ATOM 1311 N N . ASN A 1 165 ? 17.840 10.604 5.625 1.00 94.25 165 ASN A N 1
ATOM 1312 C CA . ASN A 1 165 ? 18.567 11.751 6.165 1.00 94.25 165 ASN A CA 1
ATOM 1313 C C . ASN A 1 165 ? 18.456 11.873 7.694 1.00 94.25 165 ASN A C 1
ATOM 1315 O O . ASN A 1 165 ? 19.264 12.570 8.314 1.00 94.25 165 ASN A O 1
ATOM 1319 N N . LEU A 1 166 ? 17.509 11.174 8.334 1.00 94.69 166 LEU A N 1
ATOM 1320 C CA . LEU A 1 166 ? 17.422 11.124 9.793 1.00 94.69 166 LEU A CA 1
ATOM 1321 C C . LEU A 1 166 ? 18.637 10.398 10.378 1.00 94.69 166 LEU A C 1
ATOM 1323 O O . LEU A 1 166 ? 18.959 9.280 9.980 1.00 94.69 166 LEU A O 1
ATOM 1327 N N . SER A 1 167 ? 19.259 10.988 11.403 1.00 94.62 167 SER A N 1
ATOM 1328 C CA . SER A 1 167 ? 20.450 10.437 12.075 1.00 94.62 167 SER A CA 1
ATOM 1329 C C . SER A 1 167 ? 20.282 8.978 12.513 1.00 94.62 167 SER A C 1
ATOM 1331 O O . SER A 1 167 ? 21.203 8.177 12.382 1.00 94.62 167 SER A O 1
ATOM 1333 N N . LYS A 1 168 ? 19.077 8.608 12.961 1.00 94.81 168 LYS A N 1
ATOM 1334 C CA . LYS A 1 168 ? 18.713 7.243 13.366 1.00 94.81 168 LYS A CA 1
ATOM 1335 C C . LYS A 1 168 ? 18.836 6.205 12.237 1.00 94.81 168 LYS A C 1
ATOM 1337 O O . LYS A 1 168 ? 19.037 5.033 12.539 1.00 94.81 168 LYS A O 1
ATOM 1342 N N . TYR A 1 169 ? 18.684 6.610 10.976 1.00 94.62 169 TYR A N 1
ATOM 1343 C CA . TYR A 1 169 ? 18.637 5.716 9.812 1.00 94.62 169 TYR A CA 1
ATOM 1344 C C . TYR A 1 169 ? 19.816 5.911 8.846 1.00 94.62 169 TYR A C 1
ATOM 1346 O O . TYR A 1 169 ? 19.859 5.286 7.789 1.00 94.62 169 TYR A O 1
ATOM 1354 N N . GLN A 1 170 ? 20.815 6.722 9.203 1.00 91.19 170 GLN A N 1
ATOM 1355 C CA . GLN A 1 170 ? 21.996 6.918 8.354 1.00 91.19 170 GLN A CA 1
ATOM 1356 C C . GLN A 1 170 ? 22.785 5.625 8.117 1.00 91.19 170 GLN A C 1
ATOM 1358 O O . GLN A 1 170 ? 23.329 5.426 7.037 1.00 91.19 170 GLN A O 1
ATOM 1363 N N . ASN A 1 171 ? 22.810 4.715 9.093 1.00 91.50 171 ASN A N 1
ATOM 1364 C CA . ASN A 1 171 ? 23.487 3.422 8.974 1.00 91.50 171 ASN A CA 1
ATOM 1365 C C . ASN A 1 171 ? 22.875 2.506 7.900 1.00 91.50 171 ASN A C 1
ATOM 1367 O O . ASN A 1 171 ? 23.564 1.626 7.391 1.00 91.50 171 ASN A O 1
ATOM 1371 N N . VAL A 1 172 ? 21.597 2.702 7.564 1.00 91.38 172 VAL A N 1
ATOM 1372 C CA . VAL A 1 172 ? 20.905 1.953 6.507 1.00 91.38 172 VAL A CA 1
ATOM 1373 C C . VAL A 1 172 ? 20.815 2.734 5.195 1.00 91.38 172 VAL A C 1
ATOM 1375 O O . VAL A 1 172 ? 20.399 2.168 4.191 1.00 91.38 172 VAL A O 1
ATOM 1378 N N . ASN A 1 173 ? 21.265 3.993 5.147 1.00 95.06 173 ASN A N 1
ATOM 1379 C CA . ASN A 1 173 ? 21.374 4.771 3.910 1.00 95.06 173 ASN A CA 1
ATOM 1380 C C . ASN A 1 173 ? 22.611 4.338 3.100 1.00 95.06 173 ASN A C 1
ATOM 1382 O O . ASN A 1 173 ? 23.585 5.071 2.945 1.00 95.06 173 ASN A O 1
ATOM 1386 N N . THR A 1 174 ? 22.581 3.100 2.613 1.00 92.56 174 THR A N 1
ATOM 1387 C CA . THR A 1 174 ? 23.648 2.482 1.820 1.00 92.56 174 THR A CA 1
ATOM 1388 C C . THR A 1 174 ? 23.123 2.099 0.441 1.00 92.56 174 THR A C 1
ATOM 1390 O O . THR A 1 174 ? 21.919 1.900 0.250 1.00 92.56 174 THR A O 1
ATOM 1393 N N . TRP A 1 175 ? 24.015 1.967 -0.543 1.00 93.56 175 TRP A N 1
ATOM 1394 C CA . TRP A 1 175 ? 23.608 1.531 -1.881 1.00 93.56 175 TRP A CA 1
ATOM 1395 C C . TRP A 1 175 ? 23.024 0.112 -1.857 1.00 93.56 175 TRP A C 1
ATOM 1397 O O . TRP A 1 175 ? 22.099 -0.173 -2.610 1.00 93.56 175 TRP A O 1
ATOM 1407 N N . GLN A 1 176 ? 23.504 -0.753 -0.957 1.00 91.12 176 GLN A N 1
ATOM 1408 C CA . GLN A 1 176 ? 23.005 -2.114 -0.776 1.00 91.12 176 GLN A CA 1
ATOM 1409 C C . GLN A 1 176 ? 21.546 -2.107 -0.319 1.00 91.12 176 GLN A C 1
ATOM 1411 O O . GLN A 1 176 ? 20.721 -2.809 -0.896 1.00 91.12 176 GLN A O 1
ATOM 1416 N N . GLN A 1 177 ? 21.208 -1.276 0.673 1.00 93.12 177 GLN A N 1
ATOM 1417 C CA . GLN A 1 177 ? 19.829 -1.147 1.143 1.00 93.12 177 GLN A CA 1
ATOM 1418 C C . GLN A 1 177 ? 18.919 -0.555 0.061 1.00 93.12 177 GLN A C 1
ATOM 1420 O O . GLN A 1 177 ? 17.802 -1.025 -0.134 1.00 93.12 177 GLN A O 1
ATOM 1425 N N . ARG A 1 178 ? 19.390 0.459 -0.673 1.00 95.88 178 ARG A N 1
ATOM 1426 C CA . ARG A 1 178 ? 18.632 1.065 -1.781 1.00 95.88 178 ARG A CA 1
ATOM 1427 C C . ARG A 1 178 ? 18.388 0.070 -2.916 1.00 95.88 178 ARG A C 1
ATOM 1429 O O . ARG A 1 178 ? 17.289 0.025 -3.460 1.00 95.88 178 ARG A O 1
ATOM 1436 N N . LEU A 1 179 ? 19.378 -0.767 -3.228 1.00 93.69 179 LEU A N 1
ATOM 1437 C CA . LEU A 1 179 ? 19.227 -1.858 -4.187 1.00 93.69 179 LEU A CA 1
ATOM 1438 C C . LEU A 1 179 ? 18.238 -2.916 -3.680 1.00 93.69 179 LEU A C 1
ATOM 1440 O O . LEU A 1 179 ? 17.399 -3.364 -4.454 1.00 93.69 179 LEU A O 1
ATOM 1444 N N . GLN A 1 180 ? 18.277 -3.268 -2.392 1.00 92.56 180 GLN A N 1
ATOM 1445 C CA . GLN A 1 180 ? 17.292 -4.175 -1.796 1.00 92.56 180 GLN A CA 1
ATOM 1446 C C . GLN A 1 180 ? 15.865 -3.634 -1.930 1.00 92.56 180 GLN A C 1
ATOM 1448 O O . GLN A 1 180 ? 14.977 -4.371 -2.341 1.00 92.56 180 GLN A O 1
ATOM 1453 N N . LEU A 1 181 ? 15.652 -2.342 -1.674 1.00 96.12 181 LEU A N 1
ATOM 1454 C CA . LEU A 1 181 ? 14.355 -1.694 -1.885 1.00 96.12 181 LEU A CA 1
ATOM 1455 C C . LEU A 1 181 ? 13.913 -1.763 -3.358 1.00 96.12 181 LEU A C 1
ATOM 1457 O O . LEU A 1 181 ? 12.761 -2.077 -3.642 1.00 96.12 181 LEU A O 1
ATOM 1461 N N . ALA A 1 182 ? 14.822 -1.545 -4.312 1.00 97.12 182 ALA A N 1
ATOM 1462 C CA . ALA A 1 182 ? 14.506 -1.706 -5.733 1.00 97.12 182 ALA A CA 1
ATOM 1463 C C . ALA A 1 182 ? 14.119 -3.156 -6.087 1.00 97.12 182 ALA A C 1
ATOM 1465 O O . ALA A 1 182 ? 13.181 -3.377 -6.854 1.00 97.12 182 ALA A O 1
ATOM 1466 N N . MET A 1 183 ? 14.794 -4.149 -5.501 1.00 94.50 183 MET A N 1
ATOM 1467 C CA . MET A 1 183 ? 14.437 -5.561 -5.672 1.00 94.50 183 MET A CA 1
ATOM 1468 C C . MET A 1 183 ? 13.087 -5.902 -5.035 1.00 94.50 183 MET A C 1
ATOM 1470 O O . MET A 1 183 ? 12.318 -6.651 -5.634 1.00 94.50 183 MET A O 1
ATOM 1474 N N . ASP A 1 184 ? 12.766 -5.337 -3.869 1.00 95.38 184 ASP A N 1
ATOM 1475 C CA . ASP A 1 184 ? 11.456 -5.494 -3.234 1.00 95.38 184 ASP A CA 1
ATOM 1476 C C . ASP A 1 184 ? 10.348 -4.953 -4.149 1.00 95.38 184 ASP A C 1
ATOM 1478 O O . ASP A 1 184 ? 9.364 -5.654 -4.389 1.00 95.38 184 ASP A O 1
ATOM 1482 N N . TYR A 1 185 ? 10.542 -3.762 -4.731 1.00 98.12 185 TYR A N 1
ATOM 1483 C CA . TYR A 1 185 ? 9.620 -3.175 -5.709 1.00 98.12 185 TYR A CA 1
ATOM 1484 C C . TYR A 1 185 ? 9.408 -4.093 -6.919 1.00 98.12 185 TYR A C 1
ATOM 1486 O O . TYR A 1 185 ? 8.272 -4.448 -7.233 1.00 98.12 185 TYR A O 1
ATOM 1494 N N . VAL A 1 186 ? 10.486 -4.558 -7.562 1.00 97.38 186 VAL A N 1
ATOM 1495 C CA . VAL A 1 186 ? 10.389 -5.496 -8.698 1.00 97.38 186 VAL A CA 1
ATOM 1496 C C . VAL A 1 186 ? 9.714 -6.806 -8.280 1.00 97.38 186 VAL A C 1
ATOM 1498 O O . VAL A 1 186 ? 8.919 -7.362 -9.036 1.00 97.38 186 VAL A O 1
ATOM 1501 N N . GLY A 1 187 ? 9.979 -7.285 -7.063 1.00 97.38 187 GLY A N 1
ATOM 1502 C CA . GLY A 1 187 ? 9.318 -8.448 -6.483 1.00 97.38 187 GLY A CA 1
ATOM 1503 C C . GLY A 1 187 ? 7.805 -8.268 -6.366 1.00 97.38 187 GLY A C 1
ATOM 1504 O O . GLY A 1 187 ? 7.065 -9.192 -6.706 1.00 97.38 187 GLY A O 1
ATOM 1505 N N . ILE A 1 188 ? 7.344 -7.082 -5.954 1.00 98.38 188 ILE A N 1
ATOM 1506 C CA . ILE A 1 188 ? 5.918 -6.739 -5.905 1.00 98.38 188 ILE A CA 1
ATOM 1507 C C . ILE A 1 188 ? 5.314 -6.747 -7.311 1.00 98.38 188 ILE A C 1
ATOM 1509 O O . ILE A 1 188 ? 4.304 -7.413 -7.523 1.00 98.38 188 ILE A O 1
ATOM 1513 N N . ILE A 1 189 ? 5.942 -6.079 -8.284 1.00 98.19 189 ILE A N 1
ATOM 1514 C CA . ILE A 1 189 ? 5.445 -6.055 -9.670 1.00 98.19 189 ILE A CA 1
ATOM 1515 C C . ILE A 1 189 ? 5.352 -7.477 -10.238 1.00 98.19 189 ILE A C 1
ATOM 1517 O O . ILE A 1 189 ? 4.322 -7.876 -10.780 1.00 98.19 189 ILE A O 1
ATOM 1521 N N . ASN A 1 190 ? 6.392 -8.289 -10.037 1.00 98.06 190 ASN A N 1
ATOM 1522 C CA . ASN A 1 190 ? 6.389 -9.687 -10.450 1.00 98.06 190 ASN A CA 1
ATOM 1523 C C . ASN A 1 190 ? 5.270 -10.496 -9.772 1.00 98.06 190 ASN A C 1
ATOM 1525 O O . ASN A 1 190 ? 4.672 -11.359 -10.412 1.00 98.06 190 ASN A O 1
ATOM 1529 N N . TYR A 1 191 ? 4.980 -10.232 -8.495 1.00 97.62 191 TYR A N 1
ATOM 1530 C CA . TYR A 1 191 ? 3.875 -10.866 -7.781 1.00 97.62 191 TYR A CA 1
ATOM 1531 C C . TYR A 1 191 ? 2.507 -10.466 -8.350 1.00 97.62 191 TYR A C 1
ATOM 1533 O O . TYR A 1 191 ? 1.678 -11.344 -8.566 1.00 97.62 191 TYR A O 1
ATOM 1541 N N . LEU A 1 192 ? 2.285 -9.184 -8.660 1.00 98.12 192 LEU A N 1
ATOM 1542 C CA . LEU A 1 192 ? 1.038 -8.712 -9.276 1.00 98.12 192 LEU A CA 1
ATOM 1543 C C . LEU A 1 192 ? 0.817 -9.325 -10.669 1.00 98.12 192 LEU A C 1
ATOM 1545 O O . LEU A 1 192 ? -0.290 -9.750 -10.997 1.00 98.12 192 LEU A O 1
ATOM 1549 N N . HIS A 1 193 ? 1.876 -9.456 -11.469 1.00 96.88 193 HIS A N 1
ATOM 1550 C CA . HIS A 1 193 ? 1.787 -10.041 -12.812 1.00 96.88 193 HIS A CA 1
ATOM 1551 C C . HIS A 1 193 ? 1.518 -11.559 -12.805 1.00 96.88 193 HIS A C 1
ATOM 1553 O O . HIS A 1 193 ? 1.009 -12.095 -13.791 1.00 96.88 193 HIS A O 1
ATOM 1559 N N . HIS A 1 194 ? 1.825 -12.241 -11.696 1.00 96.06 194 HIS A N 1
ATOM 1560 C CA . HIS A 1 194 ? 1.610 -13.680 -11.488 1.00 96.06 194 HIS A CA 1
ATOM 1561 C C . HIS A 1 194 ? 0.673 -13.951 -10.304 1.00 96.06 194 HIS A C 1
ATOM 1563 O O . HIS A 1 194 ? 0.830 -14.942 -9.584 1.00 96.06 194 HIS A O 1
ATOM 1569 N N . SER A 1 195 ? -0.265 -13.039 -10.058 1.00 96.19 195 SER A N 1
ATOM 1570 C CA . SER A 1 195 ? -1.137 -13.112 -8.893 1.00 96.19 195 SER A CA 1
ATOM 1571 C C . SER A 1 195 ? -2.082 -14.322 -8.978 1.00 96.19 195 SER A C 1
ATOM 1573 O O . SER A 1 195 ? -2.358 -14.819 -10.075 1.00 96.19 195 SER A O 1
ATOM 1575 N N . PRO A 1 196 ? -2.660 -14.784 -7.852 1.00 93.75 196 PRO A N 1
ATOM 1576 C CA . PRO A 1 196 ? -3.677 -15.839 -7.871 1.00 93.75 196 PRO A CA 1
ATOM 1577 C C . PRO A 1 196 ? -4.946 -15.459 -8.656 1.00 93.75 196 PRO A C 1
ATOM 1579 O O . PRO A 1 196 ? -5.747 -16.332 -8.973 1.00 93.75 196 PRO A O 1
ATOM 1582 N N . LEU A 1 197 ? -5.134 -14.174 -8.971 1.00 94.75 197 LEU A N 1
ATOM 1583 C CA . LEU A 1 197 ? -6.249 -13.665 -9.768 1.00 94.75 197 LEU A CA 1
ATOM 1584 C C . LEU A 1 197 ? -5.908 -13.543 -11.265 1.00 94.75 197 LEU A C 1
ATOM 1586 O O . LEU A 1 197 ? -6.776 -13.182 -12.055 1.00 94.75 197 LEU A O 1
ATOM 1590 N N . GLY A 1 198 ? -4.665 -13.847 -11.655 1.00 95.38 198 GLY A N 1
ATOM 1591 C CA . GLY A 1 198 ? -4.116 -13.639 -12.995 1.00 95.38 198 GLY A CA 1
ATOM 1592 C C . GLY A 1 198 ? -3.176 -12.431 -13.068 1.00 95.38 198 GLY A C 1
ATOM 1593 O O . GLY A 1 198 ? -2.666 -11.960 -12.050 1.00 95.38 198 GLY A O 1
ATOM 1594 N N . THR A 1 199 ? -2.909 -11.941 -14.279 1.00 97.06 199 THR A N 1
ATOM 1595 C CA . THR A 1 199 ? -1.974 -10.829 -14.504 1.00 97.06 199 THR A CA 1
ATOM 1596 C C . THR A 1 199 ? -2.642 -9.491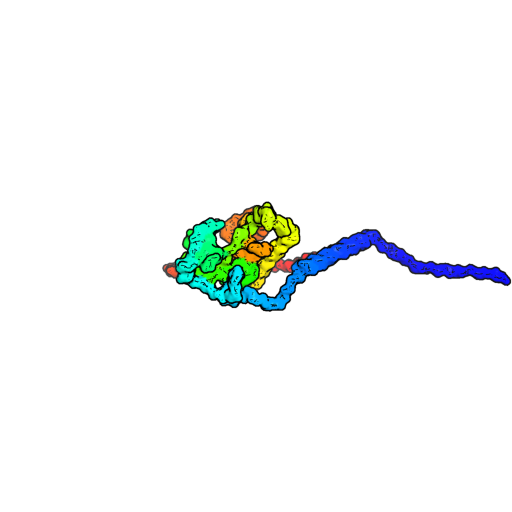 -14.215 1.00 97.06 199 THR A C 1
ATOM 1598 O O . THR A 1 199 ? -3.469 -9.030 -14.998 1.00 97.06 199 THR A O 1
ATOM 1601 N N . LEU A 1 200 ? -2.279 -8.863 -13.098 1.00 97.38 200 LEU A N 1
ATOM 1602 C CA . LEU A 1 200 ? -2.787 -7.552 -12.691 1.00 97.38 200 LEU A CA 1
ATOM 1603 C C . LEU A 1 200 ? -1.799 -6.450 -13.071 1.00 97.38 200 LEU A C 1
ATOM 1605 O O . LEU A 1 200 ? -0.590 -6.640 -12.948 1.00 97.38 200 LEU A O 1
ATOM 1609 N N . VAL A 1 201 ? -2.308 -5.291 -13.489 1.00 96.69 201 VAL A N 1
ATOM 1610 C CA . VAL A 1 201 ? -1.489 -4.119 -13.846 1.00 96.69 201 VAL A CA 1
ATOM 1611 C C . VAL A 1 201 ? -1.683 -3.016 -12.813 1.00 96.69 201 VAL A C 1
ATOM 1613 O O . VAL A 1 201 ? -2.812 -2.634 -12.528 1.00 96.69 201 VAL A O 1
ATOM 1616 N N . MET A 1 202 ? -0.587 -2.473 -12.281 1.00 96.88 202 MET A N 1
ATOM 1617 C CA . MET A 1 202 ? -0.626 -1.324 -11.374 1.00 96.88 202 MET A CA 1
ATOM 1618 C C . MET A 1 202 ? -0.912 -0.040 -12.159 1.00 96.88 202 MET A C 1
ATOM 1620 O O . MET A 1 202 ? 0.006 0.553 -12.712 1.00 96.88 202 MET A O 1
ATOM 1624 N N . CYS A 1 203 ? -2.179 0.373 -12.244 1.00 95.19 203 CYS A N 1
ATOM 1625 C CA . CYS A 1 203 ? -2.569 1.489 -13.112 1.00 95.19 203 CYS A CA 1
ATOM 1626 C C . CYS A 1 203 ? 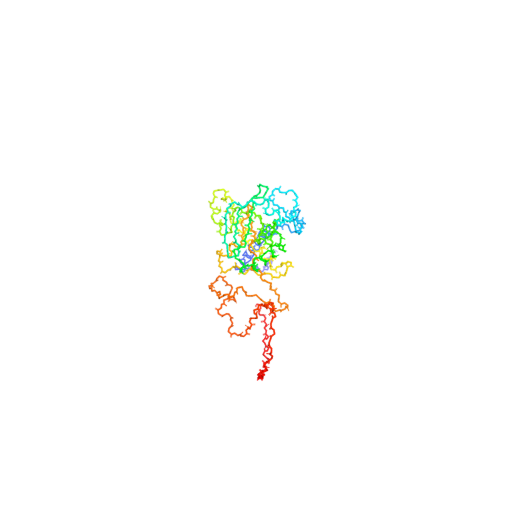-2.442 2.878 -12.478 1.00 95.19 203 CYS A C 1
ATOM 1628 O O . CYS A 1 203 ? -2.398 3.870 -13.206 1.00 95.19 203 CYS A O 1
ATOM 1630 N N . ASP A 1 204 ? -2.385 2.976 -11.149 1.00 94.31 204 ASP A N 1
ATOM 1631 C CA . ASP A 1 204 ? -2.330 4.266 -10.450 1.00 94.31 204 ASP A CA 1
ATOM 1632 C C . ASP A 1 204 ? -0.886 4.798 -10.314 1.00 94.31 204 ASP A C 1
ATOM 1634 O O . ASP A 1 204 ? -0.388 5.084 -9.222 1.00 94.31 204 ASP A O 1
ATOM 1638 N N . SER A 1 205 ? -0.182 4.869 -11.447 1.00 94.56 205 SER A N 1
ATOM 1639 C CA . SER A 1 205 ? 1.256 5.160 -11.551 1.00 94.56 205 SER A CA 1
ATOM 1640 C C . SER A 1 205 ? 1.570 6.114 -12.715 1.00 94.56 205 SER A C 1
ATOM 1642 O O . SER A 1 205 ? 2.434 5.842 -13.546 1.00 94.56 205 SER A O 1
ATOM 1644 N N . SER A 1 206 ? 0.828 7.220 -12.822 1.00 91.81 206 SER A N 1
ATOM 1645 C CA . SER A 1 206 ? 0.954 8.188 -13.929 1.00 91.81 206 SER A CA 1
ATOM 1646 C C . SER A 1 206 ? 2.230 9.032 -13.895 1.00 91.81 206 SER A C 1
ATOM 1648 O O . SER A 1 206 ? 2.670 9.535 -14.924 1.00 91.81 206 SER A O 1
ATOM 1650 N N . ASP A 1 207 ? 2.810 9.209 -12.713 1.00 93.94 207 ASP A N 1
ATOM 1651 C CA . ASP A 1 207 ? 4.039 9.960 -12.473 1.00 93.94 207 ASP A CA 1
ATOM 1652 C C . ASP A 1 207 ? 4.791 9.372 -11.271 1.00 93.94 207 ASP A C 1
ATOM 1654 O O . ASP A 1 207 ? 4.275 8.511 -10.548 1.00 93.94 207 ASP A O 1
ATOM 1658 N N . LEU A 1 208 ? 6.031 9.818 -11.055 1.00 95.00 208 LEU A N 1
ATOM 1659 C CA . LEU A 1 208 ? 6.883 9.282 -9.996 1.00 95.00 208 LEU A CA 1
ATOM 1660 C C . LEU A 1 208 ? 6.296 9.514 -8.586 1.00 95.00 208 LEU A C 1
ATOM 1662 O O . LEU A 1 208 ? 6.152 8.525 -7.862 1.00 95.00 208 LEU A O 1
ATOM 1666 N N . PRO A 1 209 ? 5.921 10.743 -8.165 1.00 95.31 209 PRO A N 1
ATOM 1667 C CA . PRO A 1 209 ? 5.289 10.957 -6.861 1.00 95.31 209 PRO A CA 1
ATOM 1668 C C . PRO A 1 209 ? 4.047 10.095 -6.632 1.00 95.31 209 PRO A C 1
ATOM 1670 O O . PRO A 1 209 ? 3.911 9.493 -5.563 1.00 95.31 209 PRO A O 1
ATOM 1673 N N . LYS A 1 210 ? 3.172 9.995 -7.638 1.00 94.69 210 LYS A N 1
ATOM 1674 C CA . LYS A 1 210 ? 1.955 9.193 -7.571 1.00 94.69 210 LYS A CA 1
ATOM 1675 C C . LYS A 1 210 ? 2.280 7.712 -7.430 1.00 94.69 210 LYS A C 1
ATOM 1677 O O . LYS A 1 210 ? 1.743 7.071 -6.532 1.00 94.69 210 LYS A O 1
ATOM 1682 N N . THR A 1 211 ? 3.222 7.200 -8.219 1.00 96.81 211 THR A N 1
ATOM 1683 C CA . THR A 1 211 ? 3.687 5.806 -8.136 1.00 96.81 211 THR A CA 1
ATOM 1684 C C . THR A 1 211 ? 4.219 5.483 -6.745 1.00 96.81 211 THR A C 1
ATOM 1686 O O . THR A 1 211 ? 3.815 4.491 -6.148 1.00 96.81 211 THR A O 1
ATOM 1689 N N . LEU A 1 212 ? 5.085 6.337 -6.190 1.00 97.81 212 LEU A N 1
ATOM 1690 C CA . LEU A 1 212 ? 5.663 6.128 -4.860 1.00 97.81 212 LEU A CA 1
ATOM 1691 C C . LEU A 1 212 ? 4.604 6.160 -3.745 1.00 97.81 212 LEU A C 1
ATOM 1693 O O . LEU A 1 212 ? 4.748 5.434 -2.764 1.00 97.81 212 LEU A O 1
ATOM 1697 N N . SER A 1 213 ? 3.527 6.938 -3.918 1.00 96.69 213 SER A N 1
ATOM 1698 C CA . SER A 1 213 ? 2.427 7.048 -2.946 1.00 96.69 213 SER A CA 1
ATOM 1699 C C . SER A 1 213 ? 1.638 5.753 -2.728 1.00 96.69 213 SER A C 1
ATOM 1701 O O . SER A 1 213 ? 0.991 5.598 -1.692 1.00 96.69 213 SER A O 1
ATOM 1703 N N . GLN A 1 214 ? 1.738 4.803 -3.661 1.00 97.81 214 GLN A N 1
ATOM 1704 C CA . GLN A 1 214 ? 1.014 3.530 -3.601 1.00 97.81 214 GLN A CA 1
ATOM 1705 C C . GLN A 1 214 ? 1.688 2.491 -2.698 1.00 97.81 214 GLN A C 1
ATOM 1707 O O . GLN A 1 214 ? 1.087 1.466 -2.361 1.00 97.81 214 GLN A O 1
ATOM 1712 N N . TYR A 1 215 ? 2.937 2.754 -2.304 1.00 98.50 215 TYR A N 1
ATOM 1713 C CA . TYR A 1 215 ? 3.785 1.843 -1.548 1.00 98.50 215 TYR A CA 1
ATOM 1714 C C . TYR A 1 215 ? 4.149 2.430 -0.187 1.00 98.50 215 TYR A C 1
ATOM 1716 O O . TYR A 1 215 ? 4.326 3.639 -0.032 1.00 98.50 215 TYR A O 1
ATOM 1724 N N . LEU A 1 216 ? 4.312 1.553 0.800 1.00 98.44 216 LEU A N 1
ATOM 1725 C CA . LEU A 1 216 ? 4.741 1.919 2.145 1.00 98.44 216 LEU A CA 1
ATOM 1726 C C . LEU A 1 216 ? 6.132 1.367 2.437 1.00 98.44 216 LEU A C 1
ATOM 1728 O O . LEU A 1 216 ? 6.464 0.242 2.056 1.00 98.44 216 LEU A O 1
ATOM 1732 N N . LEU A 1 217 ? 6.917 2.156 3.167 1.00 98.00 217 LEU A N 1
ATOM 1733 C CA . LEU A 1 217 ? 8.187 1.730 3.733 1.00 98.00 217 LEU A CA 1
ATOM 1734 C C . LEU A 1 217 ? 7.948 1.151 5.131 1.00 98.00 217 LEU A C 1
ATOM 1736 O O . LEU A 1 217 ? 7.449 1.825 6.038 1.00 98.00 217 LEU A O 1
ATOM 1740 N N . THR A 1 218 ? 8.311 -0.112 5.325 1.00 95.88 218 THR A N 1
ATOM 1741 C CA . THR A 1 218 ? 8.157 -0.793 6.613 1.00 95.88 218 THR A CA 1
ATOM 1742 C C . THR A 1 218 ? 9.294 -0.432 7.574 1.00 95.88 218 THR A C 1
ATOM 1744 O O . THR A 1 218 ? 10.389 -0.046 7.168 1.00 95.88 218 THR A O 1
ATOM 1747 N N . SER A 1 219 ? 9.091 -0.623 8.882 1.00 92.75 219 SER A N 1
ATOM 1748 C CA . SER A 1 219 ? 10.124 -0.349 9.900 1.00 92.75 219 SER A CA 1
ATOM 1749 C C . SER A 1 219 ? 11.392 -1.208 9.761 1.00 92.75 219 SER A C 1
ATOM 1751 O O . SER A 1 219 ? 12.416 -0.873 10.351 1.00 92.75 219 SER A O 1
ATOM 1753 N N . ASN A 1 220 ? 11.327 -2.318 9.017 1.00 91.75 220 ASN A N 1
ATOM 1754 C CA . ASN A 1 220 ? 12.467 -3.179 8.687 1.00 91.75 220 ASN A CA 1
ATOM 1755 C C . ASN A 1 220 ? 13.078 -2.871 7.307 1.00 91.75 220 ASN A C 1
ATOM 1757 O O . ASN A 1 220 ? 13.842 -3.690 6.809 1.00 91.75 220 ASN A O 1
ATOM 1761 N N . PHE A 1 221 ? 12.751 -1.717 6.711 1.00 93.56 221 PHE A N 1
ATOM 1762 C CA . PHE A 1 221 ? 13.246 -1.271 5.406 1.00 93.56 221 PHE A CA 1
ATOM 1763 C C . PHE A 1 221 ? 12.958 -2.263 4.270 1.00 93.56 221 PHE A C 1
ATOM 1765 O O . PHE A 1 221 ? 13.826 -2.566 3.454 1.00 93.56 221 PHE A O 1
ATOM 1772 N N . SER A 1 222 ? 11.712 -2.733 4.220 1.00 94.75 222 SER A N 1
ATOM 1773 C CA . SER A 1 222 ? 11.128 -3.420 3.068 1.00 94.75 222 SER A CA 1
ATOM 1774 C C . SER A 1 222 ? 10.009 -2.578 2.459 1.00 94.75 222 SER A C 1
ATOM 1776 O O . SER A 1 222 ? 9.520 -1.631 3.084 1.00 94.75 222 SER A O 1
ATOM 1778 N N . ILE A 1 223 ? 9.590 -2.931 1.246 1.00 97.69 223 ILE A N 1
ATOM 1779 C CA . ILE A 1 223 ? 8.460 -2.286 0.565 1.00 97.69 223 ILE A CA 1
ATOM 1780 C C . ILE A 1 223 ? 7.246 -3.213 0.573 1.00 97.69 223 ILE A C 1
ATOM 1782 O O . ILE A 1 223 ? 7.365 -4.408 0.299 1.00 97.69 223 ILE A O 1
ATOM 1786 N N . VAL A 1 224 ? 6.071 -2.641 0.829 1.00 98.00 224 VAL A N 1
ATOM 1787 C CA . VAL A 1 224 ? 4.777 -3.286 0.576 1.00 98.00 224 VAL A CA 1
ATOM 1788 C C . VAL A 1 224 ? 3.899 -2.380 -0.280 1.00 98.00 224 VAL A C 1
ATOM 1790 O O . VAL A 1 224 ? 3.948 -1.156 -0.139 1.00 98.00 224 VAL A O 1
ATOM 1793 N N . VAL A 1 225 ? 3.084 -2.960 -1.162 1.00 98.56 225 VAL A N 1
ATOM 1794 C CA . VAL A 1 225 ? 2.021 -2.212 -1.848 1.00 98.56 225 VAL A CA 1
ATOM 1795 C C . VAL A 1 225 ? 0.821 -2.058 -0.917 1.00 98.56 225 VAL A C 1
ATOM 1797 O O . VAL A 1 225 ? 0.465 -2.980 -0.178 1.00 98.56 225 VAL A O 1
ATOM 1800 N N . ASN A 1 226 ? 0.224 -0.871 -0.920 1.00 98.06 226 ASN A N 1
ATOM 1801 C CA . ASN A 1 226 ? -0.866 -0.501 -0.024 1.00 98.06 226 ASN A CA 1
ATOM 1802 C C . ASN A 1 226 ? -2.142 -0.135 -0.781 1.00 98.06 226 ASN A C 1
ATOM 1804 O O . ASN A 1 226 ? -3.229 -0.559 -0.397 1.00 98.06 226 ASN A O 1
ATOM 1808 N N . ASP A 1 227 ? -2.018 0.672 -1.829 1.00 97.50 227 ASP A N 1
ATOM 1809 C CA . ASP A 1 227 ? -3.169 1.127 -2.596 1.00 97.50 227 ASP A CA 1
ATOM 1810 C C . ASP A 1 227 ? -3.378 0.218 -3.811 1.00 97.50 227 ASP A C 1
ATOM 1812 O O . ASP A 1 227 ? -2.504 0.096 -4.661 1.00 97.50 227 ASP A O 1
ATOM 1816 N N . LEU A 1 228 ? -4.510 -0.484 -3.844 1.00 97.81 228 LEU A N 1
ATOM 1817 C CA . LEU A 1 228 ? -4.816 -1.529 -4.825 1.00 97.81 228 LEU A CA 1
ATOM 1818 C C . LEU A 1 228 ? -6.128 -1.237 -5.561 1.00 97.81 228 LEU A C 1
ATOM 1820 O O . LEU A 1 228 ? -6.738 -2.146 -6.119 1.00 97.81 228 LEU A O 1
ATOM 1824 N N . ASP A 1 229 ? -6.582 0.017 -5.531 1.00 96.81 229 ASP A N 1
ATOM 1825 C CA . ASP A 1 229 ? -7.900 0.409 -6.036 1.00 96.81 229 ASP A CA 1
ATOM 1826 C C . ASP A 1 229 ? -7.984 0.295 -7.573 1.00 96.81 229 ASP A C 1
ATOM 1828 O O . ASP A 1 229 ? -9.052 0.031 -8.115 1.00 96.81 229 ASP A O 1
ATOM 1832 N N . ALA A 1 230 ? -6.851 0.419 -8.279 1.00 96.62 230 ALA A N 1
ATOM 1833 C CA . ALA A 1 230 ? -6.762 0.341 -9.740 1.00 96.62 230 ALA A CA 1
ATOM 1834 C C . ALA A 1 230 ? -5.853 -0.812 -10.211 1.00 96.62 230 ALA A C 1
ATOM 1836 O O . ALA A 1 230 ? -4.756 -0.576 -10.731 1.00 96.62 230 ALA A O 1
ATOM 1837 N N . LEU A 1 231 ? -6.325 -2.056 -10.046 1.00 97.19 231 LEU A N 1
ATOM 1838 C CA . LEU A 1 231 ? -5.656 -3.282 -10.506 1.00 97.19 231 LEU A CA 1
ATOM 1839 C C . LEU A 1 231 ? -6.494 -4.070 -11.527 1.00 97.19 231 LEU A C 1
ATOM 1841 O O . LEU A 1 231 ? -7.010 -5.151 -11.232 1.00 97.19 231 LEU A O 1
ATOM 1845 N N . PRO A 1 232 ? -6.639 -3.570 -12.762 1.00 95.56 232 PRO A N 1
ATOM 1846 C CA . PRO A 1 232 ? -7.326 -4.312 -13.808 1.00 95.56 232 PRO A CA 1
ATOM 1847 C C . PRO A 1 232 ? -6.573 -5.593 -14.204 1.00 95.56 232 PRO A C 1
ATOM 1849 O O . PRO A 1 232 ? -5.340 -5.656 -14.212 1.00 95.56 232 PRO A O 1
ATOM 1852 N N . LEU A 1 233 ? -7.353 -6.607 -14.578 1.00 95.19 233 LEU A N 1
ATOM 1853 C CA . LEU A 1 233 ? -6.876 -7.903 -15.046 1.00 95.19 233 LEU A CA 1
ATOM 1854 C C . LEU A 1 233 ? -6.564 -7.864 -16.547 1.00 95.19 233 LEU A C 1
ATOM 1856 O O . LEU A 1 233 ? -7.371 -7.394 -17.348 1.00 95.19 233 LEU A O 1
ATOM 1860 N N . VAL A 1 234 ? -5.432 -8.444 -16.932 1.00 94.06 234 VAL A N 1
ATOM 1861 C CA . VAL A 1 234 ? -5.065 -8.732 -18.320 1.00 94.06 234 VAL A CA 1
ATOM 1862 C C . VAL A 1 234 ? -5.298 -10.213 -18.595 1.00 94.06 234 VAL A C 1
ATOM 1864 O O . VAL A 1 234 ? -4.880 -11.080 -17.827 1.00 94.06 234 VAL A O 1
ATOM 1867 N N . ASN A 1 235 ? -5.931 -10.519 -19.727 1.00 91.50 235 ASN A N 1
ATOM 1868 C CA . ASN A 1 235 ? -6.042 -11.885 -20.223 1.00 91.50 235 ASN A CA 1
ATOM 1869 C C . ASN A 1 235 ? -5.789 -11.925 -21.733 1.00 91.50 235 ASN A C 1
ATOM 1871 O O . ASN A 1 235 ? -6.678 -11.680 -22.548 1.00 91.50 235 ASN A O 1
ATOM 1875 N N . HIS A 1 236 ? -4.566 -12.307 -22.102 1.00 86.31 236 HIS A N 1
ATOM 1876 C CA . HIS A 1 236 ? -4.156 -12.433 -23.499 1.00 86.31 236 HIS A CA 1
ATOM 1877 C C . HIS A 1 236 ? -4.965 -13.483 -24.270 1.00 86.31 236 HIS A C 1
ATOM 1879 O O . HIS A 1 236 ? -5.254 -13.282 -25.446 1.00 86.31 236 HIS A O 1
ATOM 1885 N N . SER A 1 237 ? -5.365 -14.581 -23.620 1.00 87.81 237 SER A N 1
ATOM 1886 C CA . SER A 1 237 ? -6.099 -15.670 -24.281 1.00 87.81 237 SER A CA 1
ATOM 1887 C C . SER A 1 237 ? -7.510 -15.262 -24.707 1.00 87.81 237 SER A C 1
ATOM 1889 O O . SER A 1 237 ? -8.000 -15.726 -25.733 1.00 87.81 237 SER A O 1
ATOM 1891 N N . SER A 1 238 ? -8.140 -14.350 -23.961 1.00 87.69 238 SER A N 1
ATOM 1892 C CA . SER A 1 238 ? -9.449 -13.785 -24.296 1.00 87.69 238 SER A CA 1
ATOM 1893 C C . SER A 1 238 ? -9.360 -12.446 -25.036 1.00 87.69 238 SER A C 1
ATOM 1895 O O . SER A 1 238 ? -10.389 -11.812 -25.248 1.00 87.69 238 SER A O 1
ATOM 1897 N N . GLY A 1 239 ? -8.154 -11.980 -25.386 1.00 85.31 239 GLY A N 1
ATOM 1898 C CA . GLY A 1 239 ? -7.936 -10.662 -25.994 1.00 85.31 239 GLY A CA 1
ATOM 1899 C C . GLY A 1 239 ? -8.293 -9.481 -25.081 1.00 85.31 239 GLY A C 1
ATOM 1900 O O . GLY A 1 239 ? -8.575 -8.390 -25.571 1.00 85.31 239 GLY A O 1
ATOM 1901 N N . MET A 1 240 ? -8.315 -9.689 -23.761 1.00 85.19 240 MET A N 1
ATOM 1902 C CA . MET A 1 240 ? -8.616 -8.651 -22.779 1.00 85.19 240 MET A CA 1
ATOM 1903 C C . MET A 1 240 ? -7.334 -7.897 -22.413 1.00 85.19 240 MET A C 1
ATOM 1905 O O . MET A 1 240 ? -6.490 -8.404 -21.671 1.00 85.19 240 MET A O 1
ATOM 1909 N N . PHE A 1 241 ? -7.207 -6.685 -22.948 1.00 86.94 241 PHE A N 1
ATOM 1910 C CA . PHE A 1 241 ? -6.132 -5.740 -22.646 1.00 86.94 241 PHE A CA 1
ATOM 1911 C C . PHE A 1 241 ? -6.618 -4.640 -21.700 1.00 86.94 241 PHE A C 1
ATOM 1913 O O . PHE A 1 241 ? -7.816 -4.485 -21.466 1.00 86.94 241 PHE A O 1
ATOM 1920 N N . VAL A 1 242 ? -5.677 -3.862 -21.170 1.00 87.31 242 VAL A N 1
ATOM 1921 C CA . VAL A 1 242 ? -5.941 -2.838 -20.159 1.00 87.31 242 VAL A CA 1
ATOM 1922 C C . VAL A 1 242 ? -5.567 -1.457 -20.680 1.00 87.31 242 VAL A C 1
ATOM 1924 O O . VAL A 1 242 ? -4.512 -1.272 -21.280 1.00 87.31 242 VAL A O 1
ATOM 1927 N N . LYS A 1 243 ? -6.414 -0.473 -20.366 1.00 84.50 243 LYS A N 1
ATOM 1928 C CA . LYS A 1 243 ? -6.088 0.951 -20.426 1.00 84.50 243 LYS A CA 1
ATOM 1929 C C . LYS A 1 243 ? -6.232 1.539 -19.024 1.00 84.50 243 LYS A C 1
ATOM 1931 O O . LYS A 1 243 ? -7.275 1.377 -18.394 1.00 84.50 243 LYS A O 1
ATOM 1936 N N . CYS A 1 244 ? -5.187 2.200 -18.536 1.00 88.94 244 CYS A N 1
ATOM 1937 C CA . CYS A 1 244 ? -5.187 2.787 -17.201 1.00 88.94 244 CYS A CA 1
ATOM 1938 C C . CYS A 1 244 ? -5.929 4.129 -17.205 1.00 88.94 244 CYS A C 1
ATOM 1940 O O . CYS A 1 244 ? -5.436 5.122 -17.735 1.00 88.94 244 CYS A O 1
ATOM 1942 N N . GLY A 1 245 ? -7.123 4.142 -16.611 1.00 77.94 245 GLY A N 1
ATOM 1943 C CA . GLY A 1 245 ? -7.972 5.325 -16.503 1.00 77.94 245 GLY A CA 1
ATOM 1944 C C . GLY A 1 245 ? -8.752 5.676 -17.777 1.00 77.94 245 GLY A C 1
ATOM 1945 O O . GLY A 1 245 ? -8.544 5.139 -18.865 1.00 77.94 245 GLY A O 1
ATOM 1946 N N . HIS A 1 246 ? -9.690 6.613 -17.622 1.00 74.06 246 HIS A N 1
ATOM 1947 C CA . HIS A 1 246 ? -10.561 7.101 -18.703 1.00 74.06 246 HIS A CA 1
ATOM 1948 C C . HIS A 1 246 ? -10.118 8.449 -19.281 1.00 74.06 246 HIS A C 1
ATOM 1950 O O . HIS A 1 246 ? -10.742 8.964 -20.207 1.00 74.06 246 HIS A O 1
ATOM 1956 N N . ARG A 1 247 ? -9.063 9.037 -18.712 1.00 78.38 247 ARG A N 1
ATOM 1957 C CA . ARG A 1 247 ? -8.534 10.341 -19.109 1.00 78.38 247 ARG A CA 1
ATOM 1958 C C . ARG A 1 247 ? -7.327 10.180 -20.012 1.00 78.38 247 ARG A C 1
ATOM 1960 O O . ARG A 1 247 ? -6.678 9.138 -20.049 1.00 78.38 247 ARG A O 1
ATOM 1967 N N . GLU A 1 248 ? -7.057 11.244 -20.744 1.00 80.69 248 GLU A N 1
ATOM 1968 C CA . GLU A 1 248 ? -5.888 11.351 -21.592 1.00 80.69 248 GLU A CA 1
ATOM 1969 C C . GLU A 1 248 ? -4.613 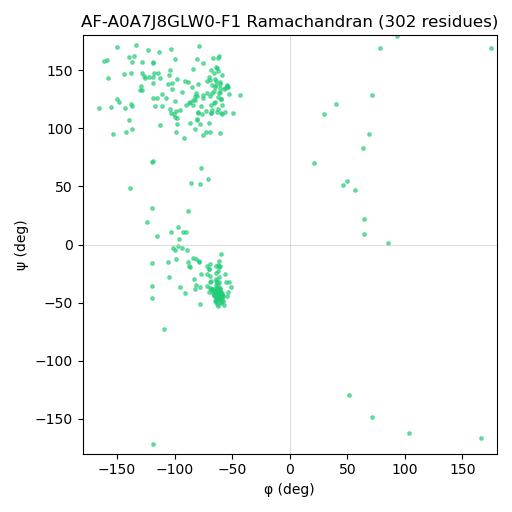11.427 -20.744 1.00 80.69 248 GLU A C 1
ATOM 1971 O O . GLU A 1 248 ? -4.459 12.339 -19.927 1.00 80.69 248 GLU A O 1
ATOM 1976 N N . LEU A 1 249 ? -3.711 10.462 -20.925 1.00 82.56 249 LEU A N 1
ATOM 1977 C CA . LEU A 1 249 ? -2.404 10.454 -20.275 1.00 82.56 249 LEU A CA 1
ATOM 1978 C C . LEU A 1 249 ? -1.380 11.151 -21.173 1.00 82.56 249 LEU A C 1
ATOM 1980 O O . LEU A 1 249 ? -1.400 10.989 -22.393 1.00 82.56 249 LEU A O 1
ATOM 1984 N N . HIS A 1 250 ? -0.499 11.926 -20.548 1.00 82.25 250 HIS A N 1
ATOM 1985 C CA . HIS A 1 250 ? 0.510 12.752 -21.203 1.00 82.25 250 HIS A CA 1
ATOM 1986 C C . HIS A 1 250 ? 1.861 12.597 -20.491 1.00 82.25 250 HIS A C 1
ATOM 1988 O O . HIS A 1 250 ? 1.906 12.215 -19.322 1.00 82.25 250 HIS A O 1
ATOM 1994 N N . GLY A 1 251 ? 2.942 12.983 -21.170 1.00 85.88 251 GLY A N 1
ATOM 1995 C CA . GLY A 1 251 ? 4.298 13.010 -20.618 1.00 85.88 251 GLY A CA 1
ATOM 1996 C C . GLY A 1 251 ? 5.098 11.736 -20.882 1.00 85.88 251 GLY A C 1
ATOM 1997 O O . GLY A 1 251 ? 4.607 10.792 -21.489 1.00 85.88 251 GLY A O 1
ATOM 1998 N N . ASP A 1 252 ? 6.342 11.723 -20.410 1.00 89.00 252 ASP A N 1
ATOM 1999 C CA . ASP A 1 252 ? 7.319 10.678 -20.754 1.00 89.00 252 ASP A CA 1
ATOM 2000 C C . ASP A 1 252 ? 7.417 9.559 -19.702 1.00 89.00 252 ASP A C 1
ATOM 2002 O O . ASP A 1 252 ? 8.211 8.633 -19.846 1.00 89.00 252 ASP A O 1
ATOM 2006 N N . PHE A 1 253 ? 6.654 9.664 -18.607 1.00 91.75 253 PHE A N 1
ATOM 2007 C CA . PHE A 1 253 ? 6.688 8.690 -17.511 1.00 91.75 253 PHE A CA 1
ATOM 2008 C C . PHE A 1 253 ? 5.822 7.457 -17.790 1.00 91.75 253 PHE A C 1
ATOM 2010 O O . PHE A 1 253 ? 6.196 6.342 -17.431 1.00 91.75 253 PHE A O 1
ATOM 2017 N N . VAL A 1 254 ? 4.659 7.656 -18.415 1.00 91.06 254 VAL A N 1
ATOM 2018 C CA . VAL A 1 254 ? 3.760 6.564 -18.807 1.00 91.06 254 VAL A CA 1
ATOM 2019 C C . VAL A 1 254 ? 4.305 5.838 -20.033 1.00 91.06 254 VAL A C 1
ATOM 2021 O O . VAL A 1 254 ? 5.062 6.408 -20.821 1.00 91.06 254 VAL A O 1
ATOM 2024 N N . ALA A 1 255 ? 3.912 4.578 -20.219 1.00 89.25 255 ALA A N 1
ATOM 2025 C CA . ALA A 1 255 ? 4.365 3.824 -21.380 1.00 89.25 255 ALA A CA 1
ATOM 2026 C C . ALA A 1 255 ? 3.820 4.459 -22.683 1.00 89.25 255 ALA A C 1
ATOM 2028 O O . ALA A 1 255 ? 2.676 4.929 -22.691 1.00 89.25 255 ALA A O 1
ATOM 2029 N N . PRO A 1 256 ? 4.588 4.490 -23.792 1.00 87.38 256 PRO A N 1
ATOM 2030 C CA . PRO A 1 256 ? 4.173 5.161 -25.029 1.00 87.38 256 PRO A CA 1
ATOM 2031 C C . PRO A 1 256 ? 2.820 4.691 -25.583 1.00 87.38 256 PRO A C 1
ATOM 2033 O O . PRO A 1 256 ? 2.079 5.480 -26.164 1.00 87.38 256 PRO A O 1
ATOM 2036 N N . GLU A 1 257 ? 2.472 3.422 -25.382 1.00 84.38 257 GLU A N 1
ATOM 2037 C CA . GLU A 1 257 ? 1.190 2.821 -25.759 1.00 84.38 257 GLU A CA 1
ATOM 2038 C C . GLU A 1 257 ? -0.009 3.307 -24.932 1.00 84.38 257 GLU A C 1
ATOM 2040 O O . GLU A 1 257 ? -1.156 3.142 -25.348 1.00 84.38 257 GLU A O 1
ATOM 2045 N N . GLN A 1 258 ? 0.239 3.923 -23.774 1.00 84.31 258 GLN A N 1
ATOM 2046 C CA . GLN A 1 258 ? -0.791 4.515 -22.919 1.00 84.31 258 GLN A CA 1
ATOM 2047 C C . GLN A 1 258 ? -1.100 5.971 -23.290 1.00 84.31 258 GLN A C 1
ATOM 2049 O O . GLN A 1 258 ? -2.125 6.504 -22.854 1.00 84.31 258 GLN A O 1
ATOM 2054 N N . LEU A 1 259 ? -0.238 6.613 -24.088 1.00 81.44 259 LEU A N 1
ATOM 2055 C CA . LEU A 1 259 ? -0.442 7.981 -24.552 1.00 81.44 259 LEU A CA 1
ATOM 2056 C C . LEU A 1 259 ? -1.616 8.060 -25.522 1.00 81.44 259 LEU A C 1
ATOM 2058 O O . LEU A 1 259 ? -1.922 7.131 -26.270 1.00 81.44 259 LEU A O 1
ATOM 2062 N N . TRP A 1 260 ? -2.282 9.205 -25.543 1.00 65.19 260 TRP A N 1
ATOM 2063 C CA . TRP A 1 260 ? -3.288 9.478 -26.557 1.00 65.19 260 TRP A CA 1
ATOM 2064 C C . TRP A 1 260 ? -2.760 10.466 -27.605 1.00 65.19 260 TRP A C 1
ATOM 2066 O O . TRP A 1 260 ? -2.025 11.388 -27.259 1.00 65.19 260 TRP A O 1
ATOM 2076 N N . PRO A 1 261 ? -3.166 10.331 -28.880 1.00 62.50 261 PRO A N 1
ATOM 2077 C CA . PRO A 1 261 ? -3.748 9.140 -29.495 1.00 62.50 261 PRO A CA 1
ATOM 2078 C C . PRO A 1 261 ? -2.648 8.127 -29.864 1.00 62.50 261 PRO A C 1
ATOM 2080 O O . PRO A 1 261 ? -1.859 8.374 -30.777 1.00 62.50 261 PRO A O 1
ATOM 2083 N N . TYR A 1 262 ? -2.623 6.957 -29.222 1.00 52.09 262 TYR A N 1
ATOM 2084 C CA . TYR A 1 262 ? -1.800 5.833 -29.675 1.00 52.09 262 TYR A CA 1
ATOM 2085 C C . TYR A 1 262 ? -2.534 5.041 -30.764 1.00 52.09 262 TYR A C 1
ATOM 2087 O O . TYR A 1 262 ? -3.629 4.530 -30.540 1.00 52.09 262 TYR A O 1
ATOM 2095 N N . GLY A 1 263 ? -1.936 4.959 -31.958 1.00 53.38 263 GLY A N 1
ATOM 2096 C CA . GLY A 1 263 ? -2.473 4.219 -33.103 1.00 53.38 263 GLY A CA 1
ATOM 2097 C C . GLY A 1 263 ? -3.744 4.836 -33.705 1.00 53.38 263 GLY A C 1
ATOM 2098 O O . GLY A 1 263 ? -4.860 4.527 -33.302 1.00 53.38 263 GLY A O 1
ATOM 2099 N N . LYS A 1 264 ? -3.609 5.657 -34.757 1.00 45.44 264 LYS A N 1
ATOM 2100 C CA . LYS A 1 264 ? -4.738 6.099 -35.609 1.00 45.44 264 LYS A CA 1
ATOM 2101 C C . LYS A 1 264 ? -5.277 4.953 -36.492 1.00 45.44 264 LYS A C 1
ATOM 2103 O O . LYS A 1 264 ? -5.308 5.068 -37.713 1.00 45.44 264 LYS A O 1
ATOM 2108 N N . GLY A 1 265 ? -5.683 3.837 -35.891 1.00 46.91 265 GLY A N 1
ATOM 2109 C CA . GLY A 1 265 ? -6.213 2.677 -36.603 1.00 46.91 265 GLY A CA 1
ATOM 2110 C C . GLY A 1 265 ? -7.161 1.870 -35.728 1.00 46.91 265 GLY A C 1
ATOM 2111 O O . GLY A 1 265 ? -6.709 1.037 -34.958 1.00 46.91 265 GLY A O 1
ATOM 2112 N N . HIS A 1 266 ? -8.460 2.152 -35.854 1.00 41.50 266 HIS A N 1
ATOM 2113 C CA . HIS A 1 266 ? -9.608 1.306 -35.494 1.00 41.50 266 HIS A CA 1
ATOM 2114 C C . HIS A 1 266 ? -9.362 0.183 -34.463 1.00 41.50 266 HIS A C 1
ATOM 2116 O O . HIS A 1 266 ? -9.453 -0.998 -34.793 1.00 41.50 266 HIS A O 1
ATOM 2122 N N . ILE A 1 267 ? -9.131 0.540 -33.199 1.00 47.59 267 ILE A N 1
ATOM 2123 C CA . ILE A 1 267 ? -9.449 -0.342 -32.072 1.00 47.59 267 ILE A CA 1
ATOM 2124 C C . ILE A 1 267 ? -10.577 0.350 -31.317 1.00 47.59 267 ILE A C 1
ATOM 2126 O O . ILE A 1 267 ? -10.377 1.358 -30.641 1.00 47.59 267 ILE A O 1
ATOM 2130 N N . GLU A 1 268 ? -11.792 -0.144 -31.523 1.00 39.16 268 GLU A N 1
ATOM 2131 C CA . GLU A 1 268 ? -12.962 0.280 -30.767 1.00 39.16 268 GLU A CA 1
ATOM 2132 C C . GLU A 1 268 ? -12.838 -0.315 -29.359 1.00 39.16 268 GLU A C 1
ATOM 2134 O O . GLU A 1 268 ? -13.093 -1.496 -29.130 1.00 39.16 268 GLU A O 1
ATOM 2139 N N . TRP A 1 269 ? -12.338 0.491 -28.423 1.00 46.84 269 TRP A N 1
ATOM 2140 C CA . TRP A 1 269 ? -12.243 0.121 -27.016 1.00 46.84 269 TRP A CA 1
ATOM 2141 C C . TRP A 1 269 ? -13.656 0.068 -26.429 1.00 46.84 269 TRP A C 1
ATOM 2143 O O . TRP A 1 269 ? -14.266 1.109 -26.187 1.00 46.84 269 TRP A O 1
ATOM 2153 N N . LEU A 1 270 ? -14.187 -1.138 -26.215 1.00 34.94 270 LEU A N 1
ATOM 2154 C CA . LEU A 1 270 ? -15.461 -1.315 -25.520 1.00 34.94 270 LEU A CA 1
ATOM 2155 C C . LEU A 1 270 ? -15.302 -0.863 -24.057 1.00 34.94 270 LEU A C 1
ATOM 2157 O O . LEU A 1 270 ? -14.458 -1.416 -23.348 1.00 34.94 270 LEU A O 1
ATOM 2161 N N . PRO A 1 271 ? -16.087 0.116 -23.571 1.00 35.75 271 PRO A N 1
ATOM 2162 C CA . PRO A 1 271 ? -16.159 0.381 -22.141 1.00 35.75 271 PRO A CA 1
ATOM 2163 C C . PRO A 1 271 ? -16.763 -0.837 -21.416 1.00 35.75 271 PRO A C 1
ATOM 2165 O O . PRO A 1 271 ? -17.556 -1.572 -22.017 1.00 35.75 271 PRO A O 1
ATOM 2168 N N . PRO A 1 272 ? -16.429 -1.066 -20.132 1.00 40.22 272 PRO A N 1
ATOM 2169 C CA . PRO A 1 272 ? -17.045 -2.135 -19.355 1.00 40.22 272 PRO A CA 1
ATOM 2170 C C . PRO A 1 272 ? -18.569 -1.966 -19.339 1.00 40.22 272 PRO A C 1
ATOM 2172 O O . PRO A 1 272 ? -19.095 -0.863 -19.156 1.00 40.22 272 PRO A O 1
ATOM 2175 N N . ALA A 1 273 ? -19.283 -3.068 -19.576 1.00 37.00 273 ALA A N 1
ATOM 2176 C CA . ALA A 1 273 ? -20.736 -3.083 -19.602 1.00 37.00 273 ALA A CA 1
ATOM 2177 C C . ALA A 1 273 ? -21.285 -2.679 -18.226 1.00 37.00 273 ALA A C 1
ATOM 2179 O O . ALA A 1 273 ? -21.085 -3.382 -17.236 1.00 37.00 273 ALA A O 1
ATOM 2180 N N . ARG A 1 274 ? -22.006 -1.554 -18.169 1.00 35.28 274 ARG A N 1
ATOM 2181 C CA . ARG A 1 274 ? -22.849 -1.229 -17.014 1.00 35.28 274 ARG A CA 1
ATOM 2182 C C . ARG A 1 274 ? -23.969 -2.276 -16.923 1.00 35.28 274 ARG A C 1
ATOM 2184 O O . ARG A 1 274 ? -24.569 -2.578 -17.957 1.00 35.28 274 ARG A O 1
ATOM 2191 N N . PRO A 1 275 ? -24.290 -2.821 -15.738 1.00 34.84 275 PRO A N 1
ATOM 2192 C CA . PRO A 1 275 ? -25.448 -3.691 -15.587 1.00 34.84 275 PRO A CA 1
ATOM 2193 C C . PRO A 1 275 ? -26.715 -2.917 -15.970 1.00 34.84 275 PRO A C 1
ATOM 2195 O O . PRO A 1 275 ? -26.968 -1.834 -15.443 1.00 3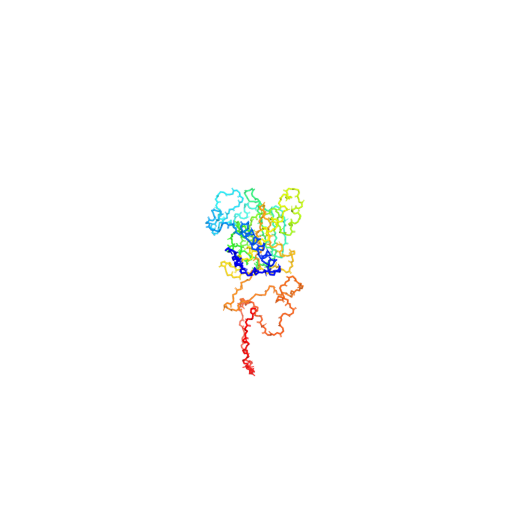4.84 275 PRO A O 1
ATOM 2198 N N . ASN A 1 276 ? -27.494 -3.460 -16.909 1.00 36.72 276 ASN A N 1
ATOM 2199 C CA . ASN A 1 276 ? -28.746 -2.866 -17.373 1.00 36.72 276 ASN A CA 1
ATOM 2200 C C . ASN A 1 276 ? -29.710 -2.644 -16.197 1.00 36.72 276 ASN A C 1
ATOM 2202 O O . ASN A 1 276 ? -30.246 -3.602 -15.639 1.00 36.72 276 ASN A O 1
ATOM 2206 N N . GLN A 1 277 ? -30.005 -1.383 -15.880 1.00 33.75 277 GLN A N 1
ATOM 2207 C CA . GLN A 1 277 ? -31.287 -1.042 -15.275 1.00 33.75 277 GLN A CA 1
ATOM 2208 C C . GLN A 1 277 ? -32.345 -1.168 -16.370 1.00 33.75 277 GLN A C 1
ATOM 2210 O O . GLN A 1 277 ? -32.295 -0.486 -17.392 1.00 33.75 277 GLN A O 1
ATOM 2215 N N . GLY A 1 278 ? -33.257 -2.119 -16.184 1.00 38.53 278 GLY A N 1
ATOM 2216 C CA . GLY A 1 278 ? -34.335 -2.368 -17.123 1.00 38.53 278 GLY A CA 1
ATOM 2217 C C . GLY A 1 278 ? -35.244 -1.155 -17.261 1.00 38.53 278 GLY A C 1
ATOM 2218 O O . GLY A 1 278 ? -35.743 -0.642 -16.267 1.00 38.53 278 GLY A O 1
ATOM 2219 N N . GLN A 1 279 ? -35.508 -0.764 -18.501 1.00 31.78 279 GLN A N 1
ATOM 2220 C CA . GLN A 1 279 ? -36.757 -0.142 -18.919 1.00 31.78 279 GLN A CA 1
ATOM 2221 C C . GLN A 1 279 ? -36.921 -0.409 -20.414 1.00 31.78 279 GLN A C 1
ATOM 2223 O O . GLN A 1 279 ? -36.064 -0.072 -21.227 1.00 31.78 279 GLN A O 1
ATOM 2228 N N . GLY A 1 280 ? -37.993 -1.120 -20.756 1.00 34.97 280 GLY A N 1
ATOM 2229 C CA . GLY A 1 280 ? -38.320 -1.437 -22.135 1.00 34.97 280 GLY A CA 1
ATOM 2230 C C . GLY A 1 280 ? -38.778 -0.201 -22.894 1.00 34.97 280 GLY A C 1
ATOM 2231 O O . GLY A 1 280 ? -39.497 0.623 -22.337 1.00 34.97 280 GLY A O 1
ATOM 2232 N N . GLN A 1 281 ? -38.412 -0.127 -24.174 1.00 31.47 281 GLN A N 1
ATOM 2233 C CA . GLN A 1 281 ? -39.217 0.496 -25.222 1.00 31.47 281 GLN A CA 1
ATOM 2234 C C . GLN A 1 281 ? -38.687 0.108 -26.614 1.00 31.47 281 GLN A C 1
ATOM 2236 O O . GLN A 1 281 ? -37.544 0.369 -26.964 1.00 31.47 281 GLN A O 1
ATOM 2241 N N . THR A 1 282 ? -39.566 -0.587 -27.341 1.00 29.83 282 THR A N 1
ATOM 2242 C CA . THR A 1 282 ? -39.839 -0.568 -28.792 1.00 29.83 282 THR A CA 1
ATOM 2243 C C . THR A 1 282 ? -38.694 -0.467 -29.805 1.00 29.83 282 THR A C 1
ATOM 2245 O O . THR A 1 282 ? -37.985 0.527 -29.907 1.00 29.83 282 THR A O 1
ATOM 2248 N N . ALA A 1 283 ? -38.649 -1.500 -30.651 1.00 30.61 283 ALA A N 1
ATOM 2249 C CA . ALA A 1 283 ? -37.848 -1.631 -31.855 1.00 30.61 283 ALA A CA 1
ATOM 2250 C C . ALA A 1 283 ? -38.156 -0.562 -32.917 1.00 30.61 283 ALA A C 1
ATOM 2252 O O . ALA A 1 283 ? -39.319 -0.335 -33.255 1.00 30.61 283 ALA A O 1
ATOM 2253 N N . THR A 1 284 ? -37.098 -0.040 -33.539 1.00 28.14 284 THR A N 1
ATOM 2254 C CA . THR A 1 284 ? -37.166 0.508 -34.896 1.00 28.14 284 THR A CA 1
ATOM 2255 C C . THR A 1 284 ? -35.941 0.063 -35.685 1.00 28.14 284 THR A C 1
ATOM 2257 O O . THR A 1 284 ? -34.790 0.270 -35.309 1.00 28.14 284 THR A O 1
ATOM 2260 N N . GLU A 1 285 ? -36.241 -0.620 -36.776 1.00 30.41 285 GLU A N 1
ATOM 2261 C CA . GLU A 1 285 ? -35.356 -1.269 -37.725 1.00 30.41 285 GLU A CA 1
ATOM 2262 C C . GLU A 1 285 ? -34.691 -0.227 -38.635 1.00 30.41 285 GLU A C 1
ATOM 2264 O O . GLU A 1 285 ? -35.378 0.562 -39.280 1.00 30.41 285 GLU A O 1
ATOM 2269 N N . THR A 1 286 ? -33.355 -0.220 -38.731 1.00 28.59 286 THR A N 1
ATOM 2270 C CA . THR A 1 286 ? -32.678 0.490 -39.831 1.00 28.59 286 THR A CA 1
ATOM 2271 C C . THR A 1 286 ? -31.452 -0.273 -40.336 1.00 28.59 286 THR A C 1
ATOM 2273 O O . THR A 1 286 ? -30.369 -0.225 -39.768 1.00 28.59 286 THR A O 1
ATOM 2276 N N . ARG A 1 287 ? -31.700 -1.019 -41.418 1.00 26.95 287 ARG A N 1
ATOM 2277 C CA . ARG A 1 287 ? -30.869 -1.273 -42.610 1.00 26.95 287 ARG A CA 1
ATOM 2278 C C . ARG A 1 287 ? -29.336 -1.250 -42.475 1.00 26.95 287 ARG A C 1
ATOM 2280 O O . ARG A 1 287 ? -28.699 -0.204 -42.410 1.00 26.95 287 ARG A O 1
ATOM 2287 N N . ALA A 1 288 ? -28.769 -2.443 -42.647 1.00 30.59 288 ALA A N 1
ATOM 2288 C CA . ALA A 1 288 ? -27.377 -2.696 -42.989 1.00 30.59 288 ALA A CA 1
ATOM 2289 C C . ALA A 1 288 ? -26.979 -2.080 -44.345 1.00 30.59 288 ALA A C 1
ATOM 2291 O O . ALA A 1 288 ? -27.711 -2.200 -45.331 1.00 30.59 288 ALA A O 1
ATOM 2292 N N . LEU A 1 289 ? -25.767 -1.519 -44.411 1.00 31.09 289 LEU A N 1
ATOM 2293 C CA . LEU A 1 289 ? -25.030 -1.318 -45.656 1.00 31.09 289 LEU A CA 1
ATOM 2294 C C . LEU A 1 289 ? -23.731 -2.127 -45.615 1.00 31.09 289 LEU A C 1
ATOM 2296 O O . LEU A 1 289 ? -22.876 -1.966 -44.750 1.00 31.09 289 LEU A O 1
ATOM 2300 N N . SER A 1 290 ? -23.664 -3.037 -46.580 1.00 33.44 290 SER A N 1
ATOM 2301 C CA . SER A 1 290 ? -22.564 -3.922 -46.942 1.00 33.44 290 SER A CA 1
ATOM 2302 C C . SER A 1 290 ? -21.308 -3.140 -47.348 1.00 33.44 290 SER A C 1
ATOM 2304 O O . SER A 1 290 ? -21.376 -2.280 -48.223 1.00 33.44 290 SER A O 1
ATOM 2306 N N . GLY A 1 291 ? -20.151 -3.507 -46.789 1.00 29.42 291 GLY A N 1
ATOM 2307 C CA . GLY A 1 291 ? -18.834 -3.032 -47.216 1.00 29.42 291 GLY A CA 1
ATOM 2308 C C . GLY A 1 291 ? -17.796 -4.152 -47.124 1.00 29.42 291 GLY A C 1
ATOM 2309 O O . GLY A 1 291 ? -17.553 -4.695 -46.052 1.00 29.42 291 GLY A O 1
ATOM 2310 N N . ASN A 1 292 ? -17.235 -4.518 -48.277 1.00 31.05 292 ASN A N 1
ATOM 2311 C CA . ASN A 1 292 ? -16.289 -5.610 -48.527 1.00 31.05 292 ASN A CA 1
ATOM 2312 C C . ASN A 1 292 ? -15.161 -5.749 -47.486 1.00 31.05 292 ASN A C 1
ATOM 2314 O O . ASN A 1 292 ? -14.401 -4.815 -47.240 1.00 31.05 292 ASN A O 1
ATOM 2318 N N . ARG A 1 293 ? -14.986 -6.966 -46.955 1.00 31.17 293 ARG A N 1
ATOM 2319 C CA . ARG A 1 293 ? -13.890 -7.341 -46.050 1.00 31.17 293 ARG A CA 1
ATOM 2320 C C . ARG A 1 293 ? -12.721 -7.897 -46.868 1.00 31.17 293 ARG A C 1
ATOM 2322 O O . ARG A 1 293 ? -12.660 -9.095 -47.136 1.00 31.17 293 ARG A O 1
ATOM 2329 N N . THR A 1 294 ? -11.781 -7.046 -47.266 1.00 30.55 294 THR A N 1
ATOM 2330 C CA . THR A 1 294 ? -10.492 -7.512 -47.797 1.00 30.55 294 THR A CA 1
ATOM 2331 C C . THR A 1 294 ? -9.640 -7.982 -46.621 1.00 30.55 294 THR A C 1
ATOM 2333 O O . THR A 1 294 ? -9.272 -7.202 -45.745 1.00 30.55 294 THR A O 1
ATOM 2336 N N . ARG A 1 295 ? -9.378 -9.288 -46.553 1.00 29.55 295 ARG A N 1
ATOM 2337 C CA . ARG A 1 295 ? -8.574 -9.923 -45.505 1.00 29.55 295 ARG A CA 1
ATOM 2338 C C . ARG A 1 295 ? -7.094 -9.656 -45.810 1.00 29.55 295 ARG A C 1
ATOM 2340 O O . ARG A 1 295 ? -6.545 -10.288 -46.706 1.00 29.55 295 ARG A O 1
ATOM 2347 N N . VAL A 1 296 ? -6.456 -8.731 -45.094 1.00 26.97 296 VAL A N 1
ATOM 2348 C CA . VAL A 1 296 ? -4.994 -8.560 -45.142 1.00 26.97 296 VAL A CA 1
ATOM 2349 C C . VAL A 1 296 ? -4.396 -9.284 -43.942 1.00 26.97 296 VAL A C 1
ATOM 2351 O O . VAL A 1 296 ? -4.583 -8.880 -42.798 1.00 26.97 296 VAL A O 1
ATOM 2354 N N . SER A 1 297 ? -3.729 -10.401 -44.226 1.00 26.77 297 SER A N 1
ATOM 2355 C CA . SER A 1 297 ? -2.900 -11.141 -43.278 1.00 26.77 297 SER A CA 1
ATOM 2356 C C . SER A 1 297 ? -1.558 -10.423 -43.177 1.00 26.77 297 SER A C 1
ATOM 2358 O O . SER A 1 297 ? -0.824 -10.384 -44.163 1.00 26.77 297 SER A O 1
ATOM 2360 N N . LEU A 1 298 ? -1.239 -9.836 -42.024 1.00 27.36 298 LEU A N 1
ATOM 2361 C CA . LEU A 1 298 ? 0.120 -9.386 -41.732 1.00 27.36 298 LEU A CA 1
ATOM 2362 C C . LEU A 1 298 ? 0.793 -10.454 -40.873 1.00 27.36 298 LEU A C 1
ATOM 2364 O O . LEU A 1 298 ? 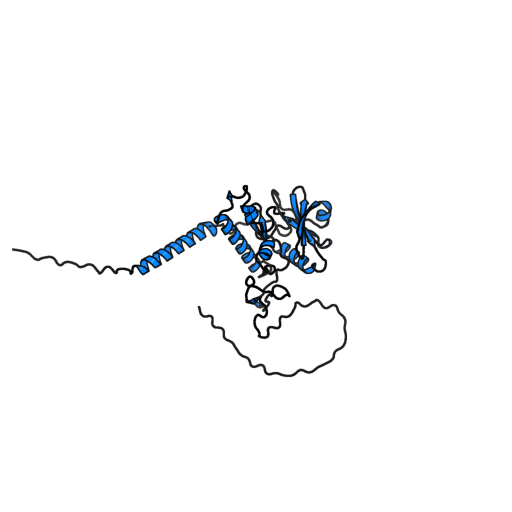0.598 -10.522 -39.663 1.00 27.36 298 LEU A O 1
ATOM 2368 N N . ASP A 1 299 ? 1.546 -11.312 -41.560 1.00 27.28 299 ASP A N 1
ATOM 2369 C CA . ASP A 1 299 ? 2.545 -12.202 -40.977 1.00 27.28 299 ASP A CA 1
ATOM 2370 C C . ASP A 1 299 ? 3.602 -11.347 -40.268 1.00 27.28 299 ASP A C 1
ATOM 2372 O O . ASP A 1 299 ? 4.350 -10.608 -40.912 1.00 27.28 299 ASP A O 1
ATOM 2376 N N . TYR A 1 300 ? 3.677 -11.446 -38.942 1.00 27.95 300 TYR A N 1
ATOM 2377 C CA . TYR A 1 300 ? 4.755 -10.841 -38.169 1.00 27.95 300 TYR A CA 1
ATOM 2378 C C . TYR A 1 300 ? 5.807 -11.913 -37.881 1.00 27.95 300 TYR A C 1
ATOM 2380 O O . TYR A 1 300 ? 5.613 -12.788 -37.037 1.00 27.95 300 TYR A O 1
ATOM 2388 N N . ARG A 1 301 ? 6.931 -11.865 -38.606 1.00 27.27 301 ARG A N 1
ATOM 2389 C CA . ARG A 1 301 ? 8.143 -12.610 -38.242 1.00 27.27 301 ARG A CA 1
ATOM 2390 C C . ARG A 1 301 ? 8.935 -11.793 -37.217 1.00 27.27 301 ARG A C 1
ATOM 2392 O O . ARG A 1 301 ? 9.301 -10.664 -37.535 1.00 27.27 301 ARG A O 1
ATOM 2399 N N . PRO A 1 302 ? 9.258 -12.343 -36.038 1.00 28.84 302 PRO A N 1
ATOM 2400 C CA . PRO A 1 302 ? 10.197 -11.708 -35.130 1.00 28.84 302 PRO A CA 1
ATOM 2401 C C . PRO A 1 302 ? 11.62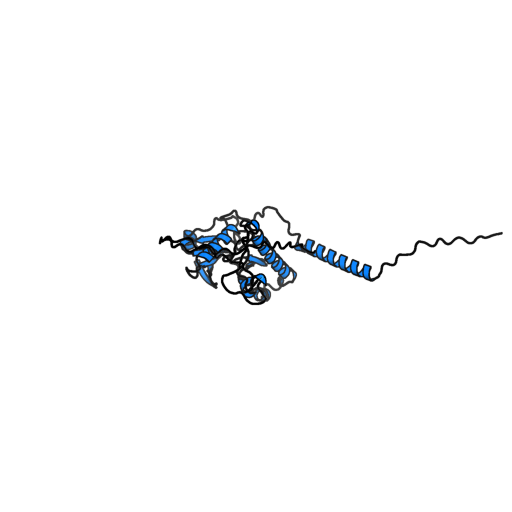2 -11.932 -35.650 1.00 28.84 302 PRO A C 1
ATOM 2403 O O . PRO A 1 302 ? 12.072 -13.069 -35.797 1.00 28.84 302 PRO A O 1
ATOM 2406 N N . THR A 1 303 ? 12.331 -10.850 -35.956 1.00 34.28 303 THR A N 1
ATOM 2407 C CA . THR A 1 303 ? 13.793 -10.866 -36.072 1.00 34.28 303 THR A CA 1
ATOM 2408 C C . THR A 1 303 ? 14.400 -10.743 -34.679 1.00 34.28 303 THR A C 1
ATOM 2410 O O . THR A 1 303 ? 14.065 -9.813 -33.945 1.00 34.28 303 THR A O 1
ATOM 2413 N N . LEU A 1 304 ? 15.243 -11.727 -34.352 1.00 37.78 304 LEU A N 1
ATOM 2414 C CA . LEU A 1 304 ? 16.208 -11.732 -33.249 1.00 37.78 304 LEU A CA 1
ATOM 2415 C C . LEU A 1 304 ? 17.216 -10.584 -33.373 1.00 37.78 304 LEU A C 1
ATOM 2417 O O . LEU A 1 304 ? 17.556 -10.241 -34.530 1.00 37.78 304 LEU A O 1
#

Mean predicted aligned error: 13.58 Å

Foldseek 3Di:
DDDDDDDDDDDDDDPDDPVVVVVVVVVVVVVVVVVVCCCVVPVPPDPDDPPPQDDPQQWFDDDPRPDIDGADEPVCCVPFKAFDAFDDDDQFWTWTFIDGPNATKIKIAGPDPVLLLLLVQQVVCQRQLDDDAAFTWRHAYSVRSITITHDAPCAFLLCVVVVCPPPVNVVCPDPVLVVQQVVLVVVNQVCCCPDPVHGWDPQQPLDDSRNRNQWTQHPVSYIHGYRDSRIDHDDVVVPDDDARDPDARDDDRDDPCNHPPDDPDDDPDDDPDDPDPDDDDDDDDDDDDDDDDDDDDDDDDDDD

Radius of gyration: 29.51 Å; Cα contacts (8 Å, |Δi|>4): 365; chains: 1; bounding box: 127×51×71 Å